Protein AF-A0A257Z3J5-F1 (afdb_monomer_lite)

pLDDT: mean 86.47, std 10.49, range [48.69, 97.0]

Secondary structure (DSSP, 8-state):
--SHHHHHHHHHHHHHHHHHHHHHHHTT-SSS---HHHHHHHHHHHHHHHHHHHHHHHHHHHHHHHHHTT--TTHHHHHHHHHHHHHHHHHHHHHHHHHHHHHHHHHHHHHHHHHHHHHHHHHHHHHHHHHHHHHHHHHHHHHHHHHHHHHTHHHHHH-HHHHHHHHHHHHHHTT-S------TT--

Radius of gyration: 39.6 Å; chains: 1; bounding box: 73×38×111 Å

Foldseek 3Di:
DPPVPVVLVVLVVVLVVLVVVLVCQVVVVDPDPPDPVNNVVSVVVNVVSCVVNCVVVVVVVVVLVVVVVVDDPVSPVVVVVVVVVVCVVVVVVVVCVVCVVVCVVVVVVVVCVVVVVVVVVVVVVVVVVVVVVVVVLVVVLVVVLVVVLVVCVVCCVVPVPVSVVVQVVSCVVSVHPDDDDDDPPPD

Structure (mmCIF, N/CA/C/O backbone):
data_AF-A0A257Z3J5-F1
#
_entry.id   AF-A0A257Z3J5-F1
#
loop_
_atom_site.group_PDB
_atom_site.id
_atom_site.type_symbol
_atom_site.label_atom_id
_atom_site.label_alt_id
_atom_site.label_comp_id
_atom_site.label_asym_id
_atom_site.label_entity_id
_atom_site.label_seq_id
_atom_site.pdbx_PDB_ins_code
_atom_site.Cartn_x
_atom_site.Cartn_y
_atom_site.Cartn_z
_atom_site.occupancy
_atom_site.B_iso_or_equiv
_atom_site.auth_seq_id
_atom_site.auth_comp_id
_atom_site.auth_asym_id
_atom_site.auth_atom_id
_atom_site.pdbx_PDB_model_num
ATOM 1 N N . MET A 1 1 ? -27.924 -18.128 34.520 1.00 49.97 1 MET A N 1
ATOM 2 C CA . MET A 1 1 ? -26.699 -17.344 34.247 1.00 49.97 1 MET A CA 1
ATOM 3 C C . MET A 1 1 ? -25.621 -18.333 33.824 1.00 49.97 1 MET A C 1
ATOM 5 O O . MET A 1 1 ? -25.061 -18.913 34.728 1.00 49.97 1 MET A O 1
ATOM 9 N N . THR A 1 2 ? -25.392 -18.600 32.528 1.00 52.09 2 THR A N 1
ATOM 10 C CA . THR A 1 2 ? -24.202 -19.369 32.055 1.00 52.09 2 THR A CA 1
ATOM 11 C C . THR A 1 2 ? -24.078 -19.485 30.532 1.00 52.09 2 THR A C 1
ATOM 13 O O . THR A 1 2 ? -22.959 -19.613 30.055 1.00 52.09 2 THR A O 1
ATOM 16 N N . ALA A 1 3 ? -25.150 -19.365 29.739 1.00 49.31 3 ALA A N 1
ATOM 17 C CA . ALA A 1 3 ? -25.005 -19.526 28.287 1.00 49.31 3 ALA A CA 1
ATOM 18 C C . ALA A 1 3 ? -24.193 -18.390 27.628 1.00 49.31 3 ALA A C 1
ATOM 20 O O . ALA A 1 3 ? -23.333 -18.674 26.820 1.00 49.31 3 ALA A O 1
ATOM 21 N N . PHE A 1 4 ? -24.368 -17.119 28.017 1.00 57.91 4 PHE A N 1
ATOM 22 C CA . PHE A 1 4 ? -23.818 -15.950 27.296 1.00 57.91 4 PHE A CA 1
ATOM 23 C C . PHE A 1 4 ? -22.298 -15.710 27.448 1.00 57.91 4 PHE A C 1
ATOM 25 O O . PHE A 1 4 ? -21.717 -14.968 26.660 1.00 57.91 4 PHE A O 1
ATOM 32 N N . GLY A 1 5 ? -21.642 -16.315 28.447 1.00 66.06 5 GLY A N 1
ATOM 33 C CA . GLY A 1 5 ? -20.240 -16.012 28.779 1.00 66.06 5 GLY A CA 1
ATOM 34 C C . GLY A 1 5 ? -19.234 -16.447 27.709 1.00 66.06 5 GLY A C 1
ATOM 35 O O . GLY A 1 5 ? -18.252 -15.750 27.479 1.00 66.06 5 GLY A O 1
ATOM 36 N N . TRP A 1 6 ? -19.509 -17.557 27.017 1.00 73.75 6 TRP A N 1
ATOM 37 C CA . TRP A 1 6 ? -18.633 -18.108 25.975 1.00 73.75 6 TRP A CA 1
ATOM 38 C C . TRP A 1 6 ? -18.949 -17.580 24.568 1.00 73.75 6 TRP A C 1
ATOM 40 O O . TRP A 1 6 ? -18.065 -17.542 23.718 1.00 73.75 6 TRP A O 1
ATOM 50 N N . PHE A 1 7 ? -20.177 -17.110 24.315 1.00 82.88 7 PHE A N 1
ATOM 51 C CA . PHE A 1 7 ? -20.549 -16.581 22.994 1.00 82.88 7 PHE A CA 1
ATOM 52 C C . PHE A 1 7 ? -19.842 -15.265 22.673 1.00 82.88 7 PHE A C 1
ATOM 54 O O . PHE A 1 7 ? -19.488 -15.037 21.522 1.00 82.88 7 PHE A O 1
ATOM 61 N N . ALA A 1 8 ? -19.608 -14.411 23.675 1.00 84.31 8 ALA A N 1
ATOM 62 C CA . ALA A 1 8 ? -18.914 -13.139 23.482 1.00 84.31 8 ALA A CA 1
ATOM 63 C C . ALA A 1 8 ? -17.481 -13.313 22.949 1.00 84.31 8 ALA A C 1
ATOM 65 O O . ALA A 1 8 ? -17.195 -12.791 21.870 1.00 84.31 8 ALA A O 1
ATOM 66 N N . PRO A 1 9 ? -16.586 -14.065 23.622 1.00 88.19 9 PRO A N 1
ATOM 67 C CA . PRO A 1 9 ? -15.240 -14.284 23.106 1.00 88.19 9 PRO A CA 1
ATOM 68 C C . PRO A 1 9 ? -15.250 -15.064 21.788 1.00 88.19 9 PRO A C 1
ATOM 70 O O . PRO A 1 9 ? -14.464 -14.740 20.905 1.00 88.19 9 PRO A O 1
ATOM 73 N N . LEU A 1 10 ? -16.165 -16.024 21.604 1.00 90.75 10 LEU A N 1
ATOM 74 C CA . LEU A 1 10 ? -16.285 -16.758 20.343 1.00 90.75 10 LEU A CA 1
ATOM 75 C C . LEU A 1 10 ? -16.627 -15.831 19.167 1.00 90.75 10 LEU A C 1
ATOM 77 O O . LEU A 1 10 ? -16.024 -15.943 18.104 1.00 90.75 10 LEU A O 1
ATOM 81 N N . MET A 1 11 ? -17.552 -14.888 19.361 1.00 89.50 11 MET A N 1
ATOM 82 C CA . MET A 1 11 ? -17.889 -13.885 18.346 1.00 89.50 11 MET A CA 1
ATOM 83 C C . MET A 1 11 ? -16.738 -12.932 18.054 1.00 89.50 11 MET A C 1
ATOM 85 O O . MET A 1 11 ? -16.513 -12.606 16.892 1.00 89.50 11 MET A O 1
ATOM 89 N N . VAL A 1 12 ? -15.979 -12.522 19.073 1.00 91.62 12 VAL A N 1
ATOM 90 C CA . VAL A 1 12 ? -14.775 -11.702 18.870 1.00 91.62 12 VAL A CA 1
ATOM 91 C C . VAL A 1 12 ? -13.743 -12.464 18.041 1.00 91.62 12 VAL A C 1
ATOM 93 O O . VAL A 1 12 ? -13.235 -11.921 17.066 1.00 91.62 12 VAL A O 1
ATOM 96 N N . VAL A 1 13 ? -13.471 -13.729 18.372 1.00 94.12 13 VAL A N 1
ATOM 97 C CA . VAL A 1 13 ? -12.535 -14.569 17.609 1.00 94.12 13 VAL A CA 1
ATOM 98 C C . VAL A 1 13 ? -13.019 -14.754 16.173 1.00 94.12 13 VAL A C 1
ATOM 100 O O . VAL A 1 13 ? -12.236 -14.562 15.249 1.00 94.12 13 VAL A O 1
ATOM 103 N N . LEU A 1 14 ? -14.303 -15.054 15.962 1.00 92.38 14 LEU A N 1
ATOM 104 C CA . LEU A 1 14 ? -14.862 -15.219 14.619 1.00 92.38 14 LEU A CA 1
ATOM 105 C C . LEU A 1 14 ? -14.746 -13.930 13.791 1.00 92.38 14 LEU A C 1
ATOM 107 O O . LEU A 1 14 ? -14.363 -13.981 12.625 1.00 92.38 14 LEU A O 1
ATOM 111 N N . ALA A 1 15 ? -15.027 -12.775 14.397 1.00 93.50 15 ALA A N 1
ATOM 112 C CA . ALA A 1 15 ? -14.884 -11.481 13.740 1.00 93.50 15 ALA A CA 1
ATOM 113 C C . ALA A 1 15 ? -13.420 -11.165 13.400 1.00 93.50 15 ALA A C 1
ATOM 115 O O . ALA A 1 15 ? -13.143 -10.696 12.300 1.00 93.50 15 ALA A O 1
ATOM 116 N N . LEU A 1 16 ? -12.478 -11.462 14.303 1.00 95.00 16 LEU A N 1
ATOM 117 C CA . LEU A 1 16 ? -11.045 -11.288 14.049 1.00 95.00 16 LEU A CA 1
ATOM 118 C C . LEU A 1 16 ? -10.550 -12.207 12.927 1.00 95.00 16 LEU A C 1
ATOM 120 O O . LEU A 1 16 ? -9.806 -11.759 12.061 1.00 95.00 16 LEU A O 1
ATOM 124 N N . VAL A 1 17 ? -10.992 -13.467 12.904 1.00 95.38 17 VAL A N 1
ATOM 125 C CA . VAL A 1 17 ? -10.671 -14.416 11.827 1.00 95.38 17 VAL A CA 1
ATOM 126 C C . VAL A 1 17 ? -11.257 -13.942 10.496 1.00 95.38 17 VAL A C 1
ATOM 128 O O . VAL A 1 17 ? -10.553 -13.955 9.491 1.00 95.38 17 VAL A O 1
ATOM 131 N N . SER A 1 18 ? -12.505 -13.464 10.483 1.00 94.31 18 SER A N 1
ATOM 132 C CA . SER A 1 18 ? -13.137 -12.868 9.297 1.00 94.31 18 SER A CA 1
ATOM 133 C C . SER A 1 18 ? -12.357 -11.655 8.779 1.00 94.31 18 SER A C 1
ATOM 135 O O . SER A 1 18 ? -12.067 -11.563 7.583 1.00 94.31 18 SER A O 1
ATOM 137 N N . ALA A 1 19 ? -11.975 -10.742 9.675 1.00 94.81 19 ALA A N 1
ATOM 138 C CA . ALA A 1 19 ? -11.193 -9.561 9.329 1.00 94.81 19 ALA A CA 1
ATOM 139 C C . ALA A 1 19 ? -9.810 -9.942 8.780 1.00 94.81 19 ALA A C 1
ATOM 1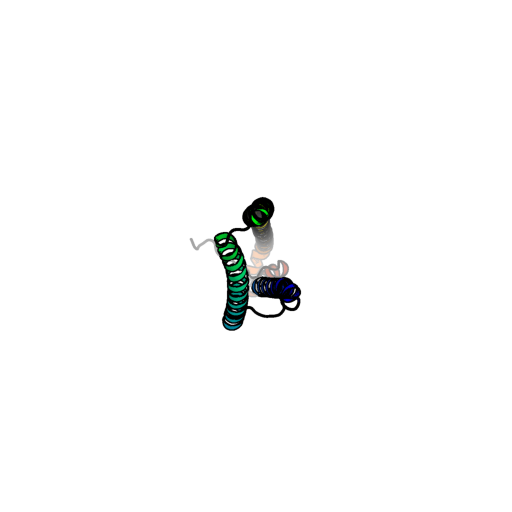41 O O . ALA A 1 19 ? -9.375 -9.382 7.775 1.00 94.81 19 ALA A O 1
ATOM 142 N N . LEU A 1 20 ? -9.150 -10.939 9.380 1.00 95.06 20 LEU A N 1
ATOM 143 C CA . LEU A 1 20 ? -7.868 -11.458 8.906 1.00 95.06 20 LEU A CA 1
ATOM 144 C C . LEU A 1 20 ? -7.993 -12.086 7.514 1.00 95.06 20 LEU A C 1
ATOM 146 O O . LEU A 1 20 ? -7.207 -11.764 6.630 1.00 95.06 20 LEU A O 1
ATOM 150 N N . PHE A 1 21 ? -8.998 -12.934 7.290 1.00 94.00 21 PHE A N 1
ATOM 151 C CA . PHE A 1 21 ? -9.263 -13.509 5.968 1.00 94.00 21 PHE A CA 1
ATOM 152 C C . PHE A 1 21 ? -9.509 -12.425 4.921 1.00 94.00 21 PHE A C 1
ATOM 154 O O . PHE A 1 21 ? -8.955 -12.481 3.827 1.00 94.00 21 PHE A O 1
ATOM 161 N N . THR A 1 22 ? -10.291 -11.408 5.278 1.00 94.56 22 THR A N 1
ATOM 162 C CA . THR A 1 22 ? -10.558 -10.267 4.400 1.00 94.56 22 THR A CA 1
ATOM 163 C C . THR A 1 22 ? -9.279 -9.529 4.045 1.00 94.56 22 THR A C 1
ATOM 165 O O . THR A 1 22 ? -9.029 -9.270 2.872 1.00 94.56 22 THR A O 1
ATOM 168 N N . PHE A 1 23 ? -8.438 -9.246 5.038 1.00 94.00 23 PHE A N 1
ATOM 169 C CA . PHE A 1 23 ? -7.143 -8.612 4.830 1.00 94.00 23 PHE A CA 1
ATOM 170 C C . PHE A 1 23 ? -6.243 -9.428 3.888 1.00 94.00 23 PHE A C 1
ATOM 172 O O . PHE A 1 23 ? -5.686 -8.870 2.946 1.00 94.00 23 PHE A O 1
ATOM 179 N N . LEU A 1 24 ? -6.148 -10.747 4.087 1.00 94.44 24 LEU A N 1
ATOM 180 C CA . LEU A 1 24 ? -5.334 -11.625 3.239 1.00 94.44 24 LEU A CA 1
ATOM 181 C C . LEU A 1 24 ? -5.829 -11.668 1.786 1.00 94.44 24 LEU A C 1
ATOM 183 O O . LEU A 1 24 ? -5.012 -11.647 0.865 1.00 94.44 24 LEU A O 1
ATOM 187 N N . ILE A 1 25 ? -7.150 -11.695 1.575 1.00 93.81 25 ILE A N 1
ATOM 188 C CA . ILE A 1 25 ? -7.745 -11.675 0.230 1.00 93.81 25 ILE A CA 1
ATOM 189 C C . ILE A 1 25 ? -7.473 -10.333 -0.457 1.00 93.81 25 ILE A C 1
ATOM 191 O O . ILE A 1 25 ? -7.017 -10.313 -1.598 1.00 93.81 25 ILE A O 1
ATOM 195 N N . LEU A 1 26 ? -7.689 -9.211 0.238 1.00 92.19 26 LEU A N 1
ATOM 196 C CA . LEU A 1 26 ? -7.450 -7.873 -0.319 1.00 92.19 26 LEU A CA 1
ATOM 197 C C . LEU A 1 26 ? -5.972 -7.624 -0.638 1.00 92.19 26 LEU A C 1
ATOM 199 O O . LEU A 1 26 ? -5.665 -6.931 -1.603 1.00 92.19 26 LEU A O 1
ATOM 203 N N . MET A 1 27 ? -5.060 -8.201 0.145 1.00 90.00 27 MET A N 1
ATOM 204 C CA . MET A 1 27 ? -3.617 -8.103 -0.084 1.00 90.00 27 MET A CA 1
ATOM 205 C C . MET A 1 27 ? -3.119 -9.064 -1.184 1.00 90.00 27 MET A C 1
ATOM 207 O O . MET A 1 27 ? -1.935 -9.062 -1.508 1.00 90.00 27 MET A O 1
ATOM 211 N N . GLY A 1 28 ? -3.995 -9.887 -1.775 1.00 89.06 28 GLY A N 1
ATOM 212 C CA . GLY A 1 28 ? -3.619 -10.835 -2.829 1.00 89.06 28 GLY A CA 1
ATOM 213 C C . GLY A 1 28 ? -2.753 -11.998 -2.334 1.00 89.06 28 GLY A C 1
ATOM 214 O O . GLY A 1 28 ? -2.105 -12.671 -3.128 1.00 89.06 28 GLY A O 1
ATOM 215 N N . LEU A 1 29 ? -2.742 -12.252 -1.021 1.00 89.69 29 LEU A N 1
ATOM 216 C CA . LEU A 1 29 ? -2.005 -13.353 -0.387 1.00 89.69 29 LEU A CA 1
ATOM 217 C C . LEU A 1 29 ? -2.752 -14.692 -0.474 1.00 89.69 29 LEU A C 1
ATOM 219 O O . LEU A 1 29 ? -2.265 -15.712 0.011 1.00 89.69 29 LEU A O 1
ATOM 223 N N . THR A 1 30 ? -3.944 -14.699 -1.072 1.00 90.00 30 THR A N 1
ATOM 224 C CA . THR A 1 30 ?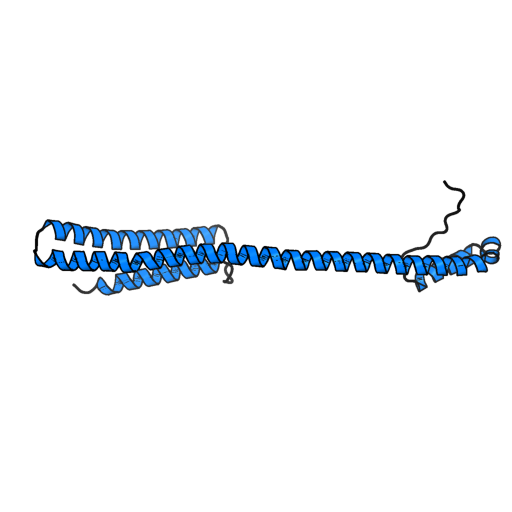 -4.761 -15.900 -1.276 1.00 90.00 30 THR A CA 1
ATOM 225 C C . THR A 1 30 ? -5.034 -16.119 -2.766 1.00 90.00 30 THR A C 1
ATOM 227 O O . THR A 1 30 ? -5.062 -15.143 -3.513 1.00 90.00 30 THR A O 1
ATOM 230 N N . PRO A 1 31 ? -5.326 -17.357 -3.208 1.00 87.69 31 PRO A N 1
ATOM 231 C CA . PRO A 1 31 ? -5.700 -17.642 -4.599 1.00 87.69 31 PRO A CA 1
ATOM 232 C C . PRO A 1 31 ? -7.013 -16.985 -5.065 1.00 87.69 31 PRO A C 1
ATOM 234 O O . PRO A 1 31 ? -7.357 -17.066 -6.241 1.00 87.69 31 PRO A O 1
ATOM 237 N N . ILE A 1 32 ? -7.782 -16.387 -4.151 1.00 88.62 32 ILE A N 1
ATOM 238 C CA . ILE A 1 32 ? -9.063 -15.748 -4.448 1.00 88.62 32 ILE A CA 1
ATOM 239 C C . ILE A 1 32 ? -8.785 -14.372 -5.054 1.00 88.62 32 ILE A C 1
ATOM 241 O O . ILE A 1 32 ? -8.201 -13.509 -4.401 1.00 88.62 32 ILE A O 1
ATOM 245 N N . VAL A 1 33 ? -9.238 -14.153 -6.289 1.00 87.94 33 VAL A N 1
ATOM 246 C CA . VAL A 1 33 ? -9.117 -12.850 -6.951 1.00 87.94 33 VAL A CA 1
ATOM 247 C C . VAL A 1 33 ? -10.081 -11.856 -6.285 1.00 87.94 33 VAL A C 1
ATOM 249 O O . VAL A 1 33 ? -11.282 -12.138 -6.228 1.00 87.94 33 VAL A O 1
ATOM 252 N N . PRO A 1 34 ? -9.604 -10.691 -5.808 1.00 88.19 34 PRO A N 1
ATOM 253 C CA . PRO A 1 34 ? -10.449 -9.666 -5.201 1.00 88.19 34 PRO A CA 1
ATOM 254 C C . PRO A 1 34 ? -11.249 -8.911 -6.278 1.00 88.19 34 PRO A C 1
ATOM 256 O O . PRO A 1 34 ? -10.961 -7.764 -6.613 1.00 88.19 34 PRO A O 1
ATOM 259 N N . THR A 1 35 ? -12.261 -9.569 -6.851 1.00 92.69 35 THR A N 1
ATOM 260 C CA . THR A 1 35 ? -13.239 -8.935 -7.747 1.00 92.69 35 THR A CA 1
ATOM 261 C C . THR A 1 35 ? -14.174 -8.016 -6.959 1.00 92.69 35 THR A C 1
ATOM 263 O O . THR A 1 35 ? -14.302 -8.130 -5.739 1.00 92.69 35 THR A O 1
ATOM 266 N N . HIS A 1 36 ? -14.858 -7.099 -7.649 1.00 92.12 36 HIS A N 1
ATOM 267 C CA . HIS A 1 36 ? -15.757 -6.131 -7.011 1.00 92.12 36 HIS A CA 1
ATOM 268 C C . HIS A 1 36 ? -16.819 -6.798 -6.120 1.00 92.12 36 HIS A C 1
ATOM 270 O O . HIS A 1 36 ? -17.030 -6.373 -4.986 1.00 92.12 36 HIS A O 1
ATOM 276 N N . GLU A 1 37 ? -17.427 -7.885 -6.599 1.00 93.38 37 GLU A N 1
ATOM 277 C CA . GLU A 1 37 ? -18.435 -8.649 -5.855 1.00 93.38 37 GLU A CA 1
ATOM 278 C C . GLU A 1 37 ? -17.856 -9.300 -4.593 1.00 93.38 37 GLU A C 1
ATOM 280 O O . GLU A 1 37 ? -18.454 -9.213 -3.521 1.00 93.38 37 GLU A O 1
ATOM 285 N N . VAL A 1 38 ? -16.662 -9.896 -4.697 1.00 92.69 38 VAL A N 1
ATOM 286 C CA . VAL A 1 38 ? -15.963 -10.529 -3.567 1.00 92.69 38 VAL A CA 1
ATOM 287 C C . VAL A 1 38 ? -15.612 -9.489 -2.509 1.00 92.69 38 VAL A C 1
ATOM 289 O O . VAL A 1 38 ? -15.889 -9.689 -1.327 1.00 92.69 38 VAL A O 1
ATOM 292 N N . VAL A 1 39 ? -15.054 -8.353 -2.931 1.00 93.75 39 VAL A N 1
ATOM 293 C CA . VAL A 1 39 ? -14.669 -7.254 -2.040 1.00 93.75 39 VAL A CA 1
ATOM 294 C C . VAL A 1 39 ? -15.895 -6.694 -1.317 1.00 93.75 39 VAL A C 1
ATOM 296 O O . VAL A 1 39 ? -15.871 -6.594 -0.091 1.00 93.75 39 VAL A O 1
ATOM 299 N N . ILE A 1 40 ? -16.989 -6.405 -2.031 1.00 95.94 40 ILE A N 1
ATOM 300 C CA . ILE A 1 40 ? -18.238 -5.936 -1.409 1.00 95.94 40 ILE A CA 1
ATOM 301 C C . ILE A 1 40 ? -18.791 -6.975 -0.433 1.00 95.94 40 ILE A C 1
ATOM 303 O O . ILE A 1 40 ? -19.164 -6.609 0.680 1.00 95.94 40 ILE A O 1
ATOM 307 N N . GLY A 1 41 ? -18.821 -8.257 -0.807 1.00 94.81 41 GLY A N 1
ATOM 308 C CA . GLY A 1 41 ? -19.295 -9.331 0.065 1.00 94.81 41 GLY A CA 1
ATOM 309 C C . GLY A 1 41 ? -18.485 -9.440 1.360 1.00 94.81 41 GLY A C 1
ATOM 310 O O . GLY A 1 41 ? -19.058 -9.506 2.449 1.00 94.81 41 GLY A O 1
ATOM 311 N N . LEU A 1 42 ? -17.154 -9.376 1.263 1.00 94.56 42 LEU A N 1
ATOM 312 C CA . LEU A 1 42 ? -16.245 -9.373 2.413 1.00 94.56 42 LEU A CA 1
ATOM 313 C C . LEU A 1 42 ? -16.462 -8.148 3.309 1.00 94.56 42 LEU A C 1
ATOM 315 O O . LEU A 1 42 ? -16.573 -8.275 4.529 1.00 94.56 42 LEU A O 1
ATOM 319 N N . LEU A 1 43 ? -16.550 -6.953 2.721 1.00 94.75 43 LEU A N 1
ATOM 320 C CA . LEU A 1 43 ? -16.810 -5.712 3.454 1.00 94.75 43 LEU A CA 1
ATOM 321 C C . LEU A 1 43 ? -18.174 -5.744 4.150 1.00 94.75 43 LEU A C 1
ATOM 323 O O . LEU A 1 43 ? -18.259 -5.381 5.321 1.00 94.75 43 LEU A O 1
ATOM 327 N N . ALA A 1 44 ? -19.216 -6.233 3.476 1.00 96.06 44 ALA A N 1
ATOM 328 C CA . ALA A 1 44 ? -20.545 -6.402 4.055 1.00 96.06 44 ALA A CA 1
ATOM 329 C C . ALA A 1 44 ? -20.534 -7.405 5.220 1.00 96.06 44 ALA A C 1
ATOM 331 O O . ALA A 1 44 ? -21.118 -7.133 6.270 1.00 96.06 44 ALA A O 1
ATOM 332 N N . GLY A 1 45 ? -19.814 -8.523 5.080 1.00 95.31 45 GLY A N 1
ATOM 333 C CA . GLY A 1 45 ? -19.625 -9.505 6.150 1.00 95.31 45 GLY A CA 1
ATOM 334 C C . GLY A 1 45 ? -18.924 -8.917 7.378 1.00 95.31 45 GLY A C 1
ATOM 335 O O . GLY A 1 45 ? -19.394 -9.089 8.505 1.00 95.31 45 GLY A O 1
ATOM 336 N N . ASN A 1 46 ? -17.849 -8.148 7.180 1.00 95.69 46 ASN A N 1
ATOM 337 C CA . ASN A 1 46 ? -17.180 -7.457 8.287 1.00 95.69 46 ASN A CA 1
ATOM 338 C C . ASN A 1 46 ? -18.058 -6.371 8.907 1.00 95.69 46 ASN A C 1
ATOM 340 O O . ASN A 1 46 ? -18.105 -6.259 10.129 1.00 95.69 46 ASN A O 1
ATOM 344 N N . ALA A 1 47 ? -18.785 -5.598 8.099 1.00 96.38 47 ALA A N 1
ATOM 345 C CA . ALA A 1 47 ? -19.719 -4.595 8.598 1.00 96.38 47 ALA A CA 1
ATOM 346 C C . ALA A 1 47 ? -20.805 -5.237 9.474 1.00 96.38 47 ALA A C 1
ATOM 348 O O . ALA A 1 47 ? -21.108 -4.729 10.555 1.00 96.38 47 ALA A O 1
ATOM 349 N N . PHE A 1 48 ? -21.332 -6.394 9.062 1.00 96.12 48 PHE A N 1
ATOM 350 C CA . PHE A 1 48 ? -22.263 -7.178 9.865 1.00 96.12 48 PHE A CA 1
ATOM 351 C C . PHE A 1 48 ? -21.633 -7.640 11.188 1.00 96.12 48 PHE A C 1
ATOM 353 O O . PHE A 1 48 ? -22.213 -7.417 12.252 1.00 96.12 48 PHE A O 1
ATOM 360 N N . ALA A 1 49 ? -20.426 -8.215 11.153 1.00 94.06 49 ALA A N 1
ATOM 361 C CA . ALA A 1 49 ? -19.715 -8.641 12.360 1.00 94.06 49 ALA A CA 1
ATOM 362 C C . ALA A 1 49 ? -19.477 -7.471 13.333 1.00 94.06 49 ALA A C 1
ATOM 364 O O . ALA A 1 49 ? -19.737 -7.590 14.533 1.00 94.06 49 ALA A O 1
ATOM 365 N N . ILE A 1 50 ? -19.057 -6.314 12.813 1.00 94.94 50 ILE A N 1
ATOM 366 C CA . ILE A 1 50 ? -18.867 -5.084 13.589 1.00 94.94 50 ILE A CA 1
ATOM 367 C C . ILE A 1 50 ? -20.192 -4.628 14.205 1.00 94.94 50 ILE A C 1
ATOM 369 O O . ILE A 1 50 ? -20.222 -4.301 15.392 1.00 94.94 50 ILE A O 1
ATOM 373 N N . ALA A 1 51 ? -21.293 -4.628 13.451 1.00 95.88 51 ALA A N 1
ATOM 374 C CA . ALA A 1 51 ? -22.605 -4.224 13.954 1.00 95.88 51 ALA A CA 1
ATOM 375 C C . ALA A 1 51 ? -23.093 -5.130 15.099 1.00 95.88 51 ALA A C 1
ATOM 377 O O . ALA A 1 51 ? -23.581 -4.635 16.123 1.00 95.88 51 ALA A O 1
ATOM 378 N N . VAL A 1 52 ? -22.908 -6.449 14.967 1.00 93.75 52 VAL A N 1
ATOM 379 C CA . VAL A 1 52 ? -23.235 -7.429 16.014 1.00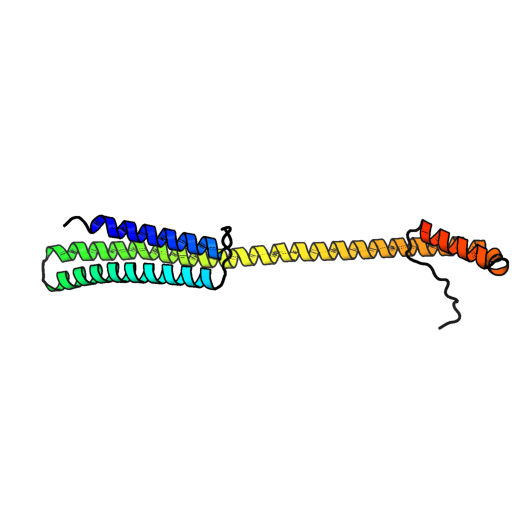 93.75 52 VAL A CA 1
ATOM 380 C C . VAL A 1 52 ? -22.398 -7.184 17.269 1.00 93.75 52 VAL A C 1
ATOM 382 O O . VAL A 1 52 ? -22.962 -7.028 18.356 1.00 93.75 52 VAL A O 1
ATOM 385 N N . LEU A 1 53 ? -21.072 -7.080 17.132 1.00 92.56 53 LEU A N 1
ATOM 386 C CA . LEU A 1 53 ? -20.170 -6.820 18.258 1.00 92.56 53 LEU A CA 1
ATOM 387 C C . LEU A 1 53 ? -20.483 -5.487 18.943 1.00 92.56 53 LEU A C 1
ATOM 389 O O . LEU A 1 53 ? -20.572 -5.427 20.168 1.00 92.56 53 LEU A O 1
ATOM 393 N N . SER A 1 54 ? -20.724 -4.435 18.164 1.00 93.62 54 SER A N 1
ATOM 394 C CA . SER A 1 54 ? -21.045 -3.099 18.674 1.00 93.62 54 SER A CA 1
ATOM 395 C C . SER A 1 54 ? -22.354 -3.102 19.457 1.00 93.62 54 SER A C 1
ATOM 397 O O . SER A 1 54 ? -22.430 -2.538 20.548 1.00 93.62 54 SER A O 1
ATOM 399 N N . THR A 1 55 ? -23.375 -3.802 18.957 1.00 93.62 55 THR A N 1
ATOM 400 C CA . THR A 1 55 ? -24.650 -3.981 19.667 1.00 93.62 55 THR A CA 1
ATOM 401 C C . THR A 1 55 ? -24.452 -4.757 20.967 1.00 93.62 55 THR A C 1
ATOM 403 O O . THR A 1 55 ? -25.022 -4.407 22.002 1.00 93.62 55 THR A O 1
ATOM 406 N N . MET A 1 56 ? -23.630 -5.805 20.939 1.00 89.94 56 MET A N 1
ATOM 407 C CA . MET A 1 56 ? -23.356 -6.653 22.093 1.00 89.94 56 MET A CA 1
ATOM 408 C C . MET A 1 56 ? -22.624 -5.883 23.201 1.00 89.94 56 MET A C 1
ATOM 410 O O . MET A 1 56 ? -23.088 -5.858 24.344 1.00 89.94 56 MET A O 1
ATOM 414 N N . VAL A 1 57 ? -21.545 -5.182 22.844 1.00 88.56 57 VAL A N 1
ATOM 415 C CA . VAL A 1 57 ? -20.792 -4.302 23.748 1.00 88.56 57 VAL A CA 1
ATOM 416 C C . VAL A 1 57 ? -21.686 -3.171 24.254 1.00 88.56 57 VAL A C 1
ATOM 418 O O . VAL A 1 57 ? -21.768 -2.946 25.460 1.00 88.56 57 VAL A O 1
ATOM 421 N N . GLY A 1 58 ? -22.429 -2.506 23.366 1.00 89.88 58 GLY A N 1
ATOM 422 C CA . GLY A 1 58 ? -23.336 -1.413 23.715 1.00 89.88 58 GLY A CA 1
ATOM 423 C C . GLY A 1 58 ? -24.420 -1.828 24.712 1.00 89.88 58 GLY A C 1
ATOM 424 O O . GLY A 1 58 ? -24.679 -1.107 25.676 1.00 89.88 58 GLY A O 1
ATOM 425 N N . ARG A 1 59 ? -25.014 -3.020 24.555 1.00 89.06 59 ARG A N 1
ATOM 426 C CA . ARG A 1 59 ? -25.986 -3.563 25.522 1.00 89.06 59 ARG A CA 1
ATOM 427 C C . ARG A 1 59 ? -25.360 -3.842 26.882 1.00 89.06 59 ARG A C 1
ATOM 429 O O . ARG A 1 59 ? -26.021 -3.606 27.894 1.00 89.06 59 ARG A O 1
ATOM 436 N N . GLU A 1 60 ? -24.131 -4.348 26.924 1.00 83.31 60 GLU A N 1
ATOM 437 C CA . GLU A 1 60 ? -23.426 -4.604 28.183 1.00 83.31 60 GLU A CA 1
ATOM 438 C C . GLU A 1 60 ? -23.115 -3.290 28.905 1.00 83.31 60 GLU A C 1
ATOM 440 O O . GLU A 1 60 ? -23.472 -3.120 30.072 1.00 83.31 60 GLU A O 1
ATOM 445 N N . VAL A 1 61 ? -22.572 -2.311 28.175 1.00 84.25 61 VAL A N 1
ATOM 446 C CA . VAL A 1 61 ? -22.315 -0.956 28.678 1.00 84.25 61 VAL A CA 1
ATOM 447 C C . VAL A 1 61 ? -23.604 -0.319 29.196 1.00 84.25 61 VAL A C 1
ATOM 449 O O . VAL A 1 61 ? -23.628 0.203 30.311 1.00 84.25 61 VAL A O 1
ATOM 452 N N . TRP A 1 62 ? -24.708 -0.419 28.450 1.00 85.38 62 TRP A N 1
ATOM 453 C CA . TRP A 1 62 ? -26.000 0.124 28.868 1.00 85.38 62 TRP A CA 1
ATOM 454 C C . TRP A 1 62 ? -26.562 -0.578 30.109 1.00 85.38 62 TRP A C 1
ATOM 456 O O . TRP A 1 62 ? -27.093 0.074 31.011 1.00 85.38 62 TRP A O 1
ATOM 466 N N . ARG A 1 63 ? -26.408 -1.904 30.216 1.00 81.19 63 ARG A N 1
ATOM 467 C CA . ARG A 1 63 ? -26.816 -2.673 31.401 1.00 81.19 63 ARG A CA 1
ATOM 468 C C . ARG A 1 63 ? -26.022 -2.250 32.634 1.00 81.19 63 ARG A C 1
ATOM 470 O O . ARG A 1 63 ? -26.624 -2.032 33.688 1.00 81.19 63 ARG A O 1
ATOM 477 N N . ILE A 1 64 ? -24.707 -2.086 32.496 1.00 76.12 64 ILE A N 1
ATOM 478 C CA . ILE A 1 64 ? -23.817 -1.600 33.558 1.00 76.12 64 ILE A CA 1
ATOM 479 C C . ILE A 1 64 ? -24.215 -0.173 33.962 1.00 76.12 64 ILE A C 1
ATOM 481 O O . ILE A 1 64 ? -24.397 0.106 35.150 1.00 76.12 64 ILE A O 1
ATOM 485 N N . ALA A 1 65 ? -24.452 0.708 32.988 1.00 78.56 65 ALA A N 1
ATOM 486 C CA . ALA A 1 65 ? -24.896 2.080 33.219 1.00 78.56 65 ALA A CA 1
ATOM 487 C C . ALA A 1 65 ? -26.272 2.150 33.909 1.00 78.56 65 ALA A C 1
ATOM 489 O O . ALA A 1 65 ? -26.488 2.975 34.791 1.00 78.56 65 ALA A O 1
ATOM 490 N N . ARG A 1 66 ? -27.211 1.253 33.592 1.00 78.44 66 ARG A N 1
ATOM 491 C CA . ARG A 1 66 ? -28.533 1.216 34.243 1.00 78.44 66 ARG A CA 1
ATOM 492 C C . ARG A 1 66 ? -28.502 0.554 35.625 1.00 78.44 66 ARG A C 1
ATOM 494 O O . ARG A 1 66 ? -29.281 0.925 36.503 1.00 78.44 66 ARG A O 1
ATOM 501 N N . ALA A 1 67 ? -27.617 -0.419 35.849 1.00 70.62 67 ALA A N 1
ATOM 502 C CA . ALA A 1 67 ? -27.364 -0.995 37.173 1.00 70.62 67 ALA A CA 1
ATOM 503 C C . ALA A 1 67 ? -26.725 0.035 38.121 1.00 70.62 67 ALA A C 1
ATOM 505 O O . ALA A 1 67 ? -27.024 0.046 39.315 1.00 70.62 67 ALA A O 1
ATOM 506 N N . ARG A 1 68 ? -25.922 0.956 37.570 1.00 65.31 68 ARG A N 1
ATOM 507 C CA . ARG A 1 68 ? -25.356 2.120 38.268 1.00 65.31 68 ARG A CA 1
ATOM 508 C C . ARG A 1 68 ? -26.433 3.023 38.871 1.00 65.31 68 ARG A C 1
ATOM 510 O O . ARG A 1 68 ? -26.297 3.423 40.024 1.00 65.31 68 ARG A O 1
ATOM 517 N N . ALA A 1 69 ? -27.496 3.304 38.115 1.00 63.41 69 ALA A N 1
ATOM 518 C CA . ALA A 1 69 ? -28.574 4.203 38.533 1.00 63.41 69 ALA A CA 1
ATOM 519 C C . ALA A 1 69 ? -29.381 3.682 39.740 1.00 63.41 69 ALA A C 1
ATOM 521 O O . ALA A 1 69 ? -30.049 4.463 40.405 1.00 63.41 69 ALA A O 1
ATOM 522 N N . ARG A 1 70 ? -29.307 2.377 40.053 1.00 62.72 70 ARG A N 1
ATOM 523 C CA . ARG A 1 70 ? -30.095 1.721 41.117 1.00 62.72 70 ARG A CA 1
ATOM 524 C C . ARG A 1 70 ? -29.328 1.434 42.423 1.00 62.72 70 ARG A C 1
ATOM 526 O O . ARG A 1 70 ? -29.826 0.696 43.262 1.00 62.72 70 ARG A O 1
ATOM 533 N N . GLY A 1 71 ? -28.145 2.026 42.617 1.00 62.38 71 GLY A N 1
ATOM 534 C CA . GLY A 1 71 ? -27.561 2.265 43.949 1.00 62.38 71 GLY A CA 1
ATOM 535 C C . GLY A 1 71 ? -27.158 1.049 44.804 1.00 62.38 71 GLY A C 1
ATOM 536 O O . GLY A 1 71 ? -27.834 0.714 45.770 1.00 62.38 71 GLY A O 1
ATOM 537 N N . ARG A 1 72 ? -25.967 0.472 44.574 1.00 57.00 72 ARG A N 1
ATOM 538 C CA . ARG A 1 72 ? -25.265 -0.357 45.583 1.00 57.00 72 ARG A CA 1
ATOM 539 C C . ARG A 1 72 ? -23.837 0.147 45.791 1.00 57.00 72 ARG A C 1
ATOM 541 O O . ARG A 1 72 ? -23.058 0.199 44.841 1.00 57.00 72 ARG A O 1
ATOM 548 N N . ALA A 1 73 ? -23.486 0.522 47.024 1.00 56.84 73 ALA A N 1
ATOM 549 C CA . ALA A 1 73 ? -22.202 1.144 47.375 1.00 56.84 73 ALA A CA 1
ATOM 550 C C . ALA A 1 73 ? -20.966 0.316 46.954 1.00 56.84 73 ALA A C 1
ATOM 552 O O . ALA A 1 73 ? -19.980 0.894 46.498 1.00 56.84 73 ALA A O 1
ATOM 553 N N . ALA A 1 74 ? -21.057 -1.019 46.993 1.00 59.06 74 ALA A N 1
ATOM 554 C CA . ALA A 1 74 ? -19.997 -1.941 46.568 1.00 59.06 74 ALA A CA 1
ATOM 555 C C . ALA A 1 74 ? -19.713 -1.924 45.048 1.00 59.06 74 ALA A C 1
ATOM 557 O O . ALA A 1 74 ? -18.585 -2.158 44.619 1.00 59.06 74 ALA A O 1
ATOM 558 N N . ALA A 1 75 ? -20.696 -1.575 44.210 1.00 62.03 75 ALA A N 1
ATOM 559 C CA . ALA A 1 75 ? -20.534 -1.554 42.752 1.00 62.03 75 ALA A CA 1
ATOM 560 C C . ALA A 1 75 ? -19.695 -0.362 42.253 1.00 62.03 75 ALA A C 1
ATOM 562 O O . ALA A 1 75 ? -19.257 -0.339 41.101 1.00 62.03 75 ALA A O 1
ATOM 563 N N . ARG A 1 76 ? -19.458 0.655 43.097 1.00 68.19 76 ARG A N 1
ATOM 564 C CA . ARG A 1 76 ? -18.727 1.859 42.681 1.00 68.19 76 ARG A CA 1
ATOM 565 C C . ARG A 1 76 ? -17.230 1.640 42.521 1.00 68.19 76 ARG A C 1
ATOM 567 O O . ARG A 1 76 ? -16.654 2.219 41.601 1.00 68.19 76 ARG A O 1
ATOM 574 N N . LEU A 1 77 ? -16.644 0.791 43.365 1.00 75.56 77 LEU A N 1
ATOM 575 C CA . LEU A 1 77 ? -15.216 0.490 43.340 1.00 75.56 77 LEU A CA 1
ATOM 576 C C . LEU A 1 77 ? -14.853 -0.385 42.133 1.00 75.56 77 LEU A C 1
ATOM 578 O O . LEU A 1 77 ? -13.957 -0.026 41.375 1.00 75.56 77 LEU A O 1
ATOM 582 N N . HIS A 1 78 ? -15.614 -1.460 41.894 1.00 78.62 78 HIS A N 1
ATOM 583 C CA . HIS A 1 78 ? -15.386 -2.373 40.768 1.00 78.62 78 HIS A CA 1
ATOM 584 C C . HIS A 1 78 ? -15.439 -1.637 39.421 1.00 78.62 78 HIS A C 1
ATOM 586 O O . HIS A 1 78 ? -14.551 -1.799 38.596 1.00 78.62 78 HIS A O 1
ATOM 592 N N . VAL A 1 79 ? -16.417 -0.746 39.222 1.00 75.44 79 VAL A N 1
ATOM 593 C CA . VAL A 1 79 ? -16.523 0.038 37.978 1.00 75.44 79 VAL A CA 1
ATOM 594 C C . VAL A 1 79 ? -15.350 1.004 37.800 1.00 75.44 79 VAL A C 1
ATOM 596 O O . VAL A 1 79 ? -14.838 1.104 36.694 1.00 75.44 79 VAL A O 1
ATOM 599 N N . ARG A 1 80 ? -14.898 1.690 38.863 1.00 81.69 80 ARG A N 1
ATOM 600 C CA . ARG A 1 80 ? -13.743 2.605 38.786 1.00 81.69 80 ARG A CA 1
ATOM 601 C C . ARG A 1 80 ? -12.468 1.853 38.396 1.00 81.69 80 ARG A C 1
ATOM 603 O O . ARG A 1 80 ? -11.696 2.340 37.576 1.00 81.69 80 ARG A O 1
ATOM 610 N N . ILE A 1 81 ? -12.270 0.667 38.968 1.00 86.06 81 ILE A N 1
ATOM 611 C CA . ILE A 1 81 ? -11.128 -0.197 38.659 1.00 86.06 81 ILE A CA 1
ATOM 612 C C . ILE A 1 81 ? -11.221 -0.710 37.217 1.00 86.06 81 ILE A C 1
ATOM 614 O O . ILE A 1 81 ? -10.264 -0.558 36.468 1.00 86.06 81 ILE A O 1
ATOM 618 N N . VAL A 1 82 ? -12.379 -1.227 36.791 1.00 83.81 82 VAL A N 1
ATOM 619 C CA . VAL A 1 82 ? -12.589 -1.714 35.416 1.00 83.81 82 VAL A CA 1
ATOM 620 C C . VAL A 1 82 ? -12.416 -0.594 34.387 1.00 83.81 82 VAL A C 1
ATOM 622 O O . VAL A 1 82 ? -11.800 -0.820 33.351 1.00 83.81 82 VAL A O 1
ATOM 625 N N . SER A 1 83 ? -12.888 0.627 34.666 1.00 81.44 83 SER A N 1
ATOM 626 C CA . SER A 1 83 ? -12.699 1.763 33.755 1.00 81.44 83 SER A CA 1
ATOM 627 C C . SER A 1 83 ? -11.236 2.190 33.645 1.00 81.44 83 SER A C 1
ATOM 629 O O . SER A 1 83 ? -10.767 2.456 32.543 1.00 81.44 83 SER A O 1
ATOM 631 N N . LEU A 1 84 ? -10.504 2.232 34.765 1.00 89.56 84 LEU A N 1
ATOM 632 C CA . LEU A 1 84 ? -9.072 2.546 34.749 1.00 89.56 84 LEU A CA 1
ATOM 633 C C . LEU A 1 84 ? -8.292 1.468 33.993 1.00 89.56 84 LEU A C 1
ATOM 635 O O . LEU A 1 84 ? -7.467 1.795 33.147 1.00 89.56 84 LEU A O 1
ATOM 639 N N . PHE A 1 85 ? -8.607 0.196 34.242 1.00 91.88 85 PHE A N 1
ATOM 640 C CA . PHE A 1 85 ? -7.999 -0.931 33.544 1.00 91.88 85 PHE A CA 1
ATOM 641 C C . PHE A 1 85 ? -8.261 -0.876 32.034 1.00 91.88 85 PHE A C 1
ATOM 643 O O . PHE A 1 85 ? -7.331 -1.025 31.249 1.00 91.88 85 PHE A O 1
ATOM 650 N N . ALA A 1 86 ? -9.499 -0.593 31.619 1.00 87.31 86 ALA A N 1
ATOM 651 C CA . ALA A 1 86 ? -9.851 -0.466 30.209 1.00 87.31 86 ALA A CA 1
ATOM 652 C C . ALA A 1 86 ? -9.070 0.660 29.512 1.00 87.31 86 ALA A C 1
ATOM 654 O O . ALA A 1 86 ? -8.549 0.451 28.420 1.00 87.31 86 ALA A O 1
ATOM 655 N N . ILE A 1 87 ? -8.938 1.832 30.145 1.00 90.81 87 ILE A N 1
ATOM 656 C CA . ILE A 1 87 ? -8.158 2.951 29.590 1.00 90.81 87 ILE A CA 1
ATOM 657 C C . ILE A 1 87 ? -6.683 2.559 29.457 1.00 90.81 87 ILE A C 1
ATOM 659 O O . ILE A 1 87 ? -6.104 2.705 28.383 1.00 90.81 87 ILE A O 1
ATOM 663 N N . VAL A 1 88 ? -6.089 2.020 30.525 1.00 95.25 88 VAL A N 1
ATOM 664 C CA . VAL A 1 88 ? -4.677 1.607 30.541 1.00 95.25 88 VAL A CA 1
ATOM 665 C C . VAL A 1 88 ? -4.399 0.482 29.536 1.00 95.25 88 VAL A C 1
ATOM 667 O O . VAL A 1 88 ? -3.301 0.422 28.995 1.00 95.25 88 VAL A O 1
ATOM 670 N N . ALA A 1 89 ? -5.383 -0.367 29.228 1.00 92.19 89 ALA A N 1
ATOM 671 C CA . ALA A 1 89 ? -5.264 -1.414 28.214 1.00 92.19 89 ALA A CA 1
ATOM 672 C C . ALA A 1 89 ? -5.414 -0.891 26.769 1.00 92.19 89 ALA A C 1
ATOM 674 O O . ALA A 1 89 ? -4.679 -1.319 25.882 1.00 92.19 89 ALA A O 1
ATOM 675 N N . VAL A 1 90 ? -6.352 0.028 26.512 1.00 93.62 90 VAL A N 1
ATOM 676 C CA . VAL A 1 90 ? -6.680 0.498 25.150 1.00 93.62 90 VAL A CA 1
ATOM 677 C C . VAL A 1 90 ? -5.671 1.517 24.621 1.00 93.62 90 VAL A C 1
ATOM 679 O O . VAL A 1 90 ? -5.303 1.463 23.449 1.00 93.62 90 VAL A O 1
ATOM 682 N N . VAL A 1 91 ? -5.196 2.434 25.468 1.00 96.44 91 VAL A N 1
ATOM 683 C CA . VAL A 1 91 ? -4.245 3.487 25.069 1.00 96.44 91 VAL A CA 1
ATOM 684 C C . VAL A 1 91 ? -2.985 2.932 24.379 1.00 96.44 91 VAL A C 1
ATOM 686 O O . VAL A 1 91 ? -2.688 3.383 23.269 1.00 96.44 91 VAL A O 1
ATOM 689 N N . PRO A 1 92 ? -2.251 1.952 24.946 1.00 95.50 92 PRO A N 1
ATOM 690 C CA . PRO A 1 92 ? -1.069 1.403 24.287 1.00 95.50 92 PRO A CA 1
ATOM 691 C C . PRO A 1 92 ? -1.406 0.656 22.992 1.00 95.50 92 PRO A C 1
ATOM 693 O O . PRO A 1 92 ? -0.640 0.747 22.039 1.00 95.50 92 PRO A O 1
ATOM 696 N N . ALA A 1 93 ? -2.557 -0.018 22.908 1.00 95.44 93 ALA A N 1
ATOM 697 C CA . ALA A 1 93 ? -2.976 -0.691 21.678 1.00 95.44 93 ALA A CA 1
ATOM 698 C C . ALA A 1 93 ? -3.184 0.304 20.521 1.00 95.44 93 ALA A C 1
ATOM 700 O O . ALA A 1 93 ? -2.711 0.066 19.410 1.00 95.44 93 ALA A O 1
ATOM 701 N N . ILE A 1 94 ? -3.825 1.447 20.791 1.00 96.19 94 ILE A N 1
ATOM 702 C CA . ILE A 1 94 ? -4.010 2.518 19.799 1.00 96.19 94 ILE A CA 1
ATOM 703 C C . ILE A 1 94 ? -2.660 3.121 19.395 1.00 96.19 94 ILE A C 1
ATOM 705 O O . ILE A 1 94 ? -2.405 3.299 18.205 1.00 96.19 94 ILE A O 1
ATOM 709 N N . LEU A 1 95 ? -1.780 3.407 20.363 1.00 97.00 95 LEU A N 1
ATOM 710 C CA . LEU A 1 95 ? -0.443 3.942 20.080 1.00 97.00 95 LEU A CA 1
ATOM 711 C C . LEU A 1 95 ? 0.367 3.002 19.183 1.00 97.00 95 LEU A C 1
ATOM 713 O O . LEU A 1 95 ? 0.932 3.454 18.190 1.00 97.00 95 LEU A O 1
ATOM 717 N N . VAL A 1 96 ? 0.391 1.702 19.495 1.00 96.81 96 VAL A N 1
ATOM 718 C CA . VAL A 1 96 ? 1.084 0.694 18.681 1.00 96.81 96 VAL A CA 1
ATOM 719 C C . VAL A 1 96 ? 0.498 0.633 17.274 1.00 96.81 96 VAL A C 1
ATOM 721 O O . VAL A 1 96 ? 1.267 0.631 16.319 1.00 96.81 96 VAL A O 1
ATOM 724 N N . ALA A 1 97 ? -0.830 0.646 17.121 1.00 95.06 97 ALA A N 1
ATOM 725 C CA . ALA A 1 97 ? -1.471 0.635 15.806 1.00 95.06 97 ALA A CA 1
ATOM 726 C C . ALA A 1 97 ? -1.075 1.857 14.958 1.00 95.06 97 ALA A C 1
ATOM 728 O O . ALA A 1 97 ? -0.683 1.703 13.804 1.00 95.06 97 ALA A O 1
ATOM 729 N N . VAL A 1 98 ? -1.104 3.062 15.538 1.00 95.88 98 VAL A N 1
ATOM 730 C CA . VAL A 1 98 ? -0.702 4.294 14.839 1.00 95.88 98 VAL A CA 1
ATOM 731 C C . VAL A 1 98 ? 0.777 4.255 14.463 1.00 95.88 98 VAL A C 1
ATOM 733 O O . VAL A 1 98 ? 1.125 4.512 13.312 1.00 95.88 98 VAL A O 1
ATOM 736 N N . VAL A 1 99 ? 1.660 3.919 15.408 1.00 95.50 99 VAL A N 1
ATOM 737 C CA . VAL A 1 99 ? 3.107 3.855 15.157 1.00 95.50 99 VAL A CA 1
ATOM 738 C C . VAL A 1 99 ? 3.433 2.798 14.104 1.00 95.50 99 VAL A C 1
ATOM 740 O O . VAL A 1 99 ? 4.245 3.071 13.221 1.00 95.50 99 VAL A O 1
ATOM 743 N N . ALA A 1 100 ? 2.793 1.628 14.152 1.00 93.81 100 ALA A N 1
ATOM 744 C CA . ALA A 1 100 ? 2.973 0.569 13.167 1.00 93.81 100 ALA A CA 1
ATOM 745 C C . ALA A 1 100 ? 2.575 1.031 11.761 1.00 93.81 100 ALA A C 1
ATOM 747 O O . ALA A 1 100 ? 3.400 0.924 10.858 1.00 93.81 100 ALA A O 1
ATOM 748 N N . SER A 1 101 ? 1.386 1.619 11.580 1.00 91.31 101 SER A N 1
ATOM 749 C CA . SER A 1 101 ? 0.956 2.145 10.275 1.00 91.31 101 SER A CA 1
ATOM 750 C C . SER A 1 101 ? 1.920 3.209 9.751 1.00 91.31 101 SER A C 1
ATOM 752 O O . SER A 1 101 ? 2.435 3.107 8.644 1.00 91.31 101 SER A O 1
ATOM 754 N N . LEU A 1 102 ? 2.267 4.187 10.593 1.00 90.69 102 LEU A N 1
ATOM 755 C CA . LEU A 1 102 ? 3.181 5.269 10.228 1.00 90.69 102 LEU A CA 1
ATOM 756 C C . LEU A 1 102 ? 4.598 4.791 9.883 1.00 90.69 102 LEU A C 1
ATOM 758 O O . LEU A 1 102 ? 5.277 5.427 9.071 1.00 90.69 102 LEU A O 1
ATOM 762 N N . THR A 1 103 ? 5.065 3.736 10.547 1.00 90.12 103 THR A N 1
ATOM 763 C CA . THR A 1 103 ? 6.384 3.137 10.320 1.00 90.12 103 THR A CA 1
ATOM 764 C C . THR A 1 103 ? 6.375 2.288 9.060 1.00 90.12 103 THR A C 1
ATOM 766 O O . THR A 1 103 ? 7.331 2.350 8.293 1.00 90.12 103 THR A O 1
ATOM 769 N N . LEU A 1 104 ? 5.301 1.531 8.830 1.00 88.38 104 LEU A N 1
ATOM 770 C CA . LEU A 1 104 ? 5.132 0.700 7.648 1.00 88.38 104 LEU A CA 1
ATOM 771 C C . LEU A 1 104 ? 5.063 1.564 6.387 1.00 88.38 104 LEU A C 1
ATOM 773 O O . LEU A 1 104 ? 5.892 1.377 5.503 1.00 88.38 104 LEU A O 1
ATOM 777 N N . ASP A 1 105 ? 4.179 2.565 6.357 1.00 85.00 105 ASP A N 1
ATOM 778 C CA . ASP A 1 105 ? 4.013 3.459 5.205 1.00 85.00 105 ASP A CA 1
ATOM 779 C C . ASP A 1 105 ? 5.337 4.161 4.863 1.00 85.00 105 ASP A C 1
ATOM 781 O O . ASP A 1 105 ? 5.877 4.038 3.765 1.00 85.00 105 ASP A O 1
ATOM 785 N N . ARG A 1 106 ? 5.952 4.832 5.847 1.00 82.44 106 ARG A N 1
ATOM 786 C CA . ARG A 1 106 ? 7.192 5.593 5.609 1.00 82.44 106 ARG A CA 1
ATOM 787 C C . ARG A 1 106 ? 8.431 4.724 5.428 1.00 82.44 106 ARG A C 1
ATOM 789 O O . ARG A 1 106 ? 9.416 5.198 4.857 1.00 82.44 106 ARG A O 1
ATOM 796 N N . GLY A 1 107 ? 8.445 3.528 6.008 1.00 81.06 107 GLY A N 1
ATOM 797 C CA . GLY A 1 107 ? 9.545 2.575 5.901 1.00 81.06 107 GLY A CA 1
ATOM 798 C C . GLY A 1 107 ? 9.573 1.931 4.522 1.00 81.06 107 GLY A C 1
ATOM 799 O O . GLY A 1 107 ? 10.621 1.929 3.875 1.00 81.06 107 GLY A O 1
ATOM 800 N N . LEU A 1 108 ? 8.412 1.466 4.051 1.00 82.31 108 LEU A N 1
ATOM 801 C CA . LEU A 1 108 ? 8.252 0.889 2.719 1.00 82.31 108 LEU A CA 1
ATOM 802 C C . LEU A 1 108 ? 8.530 1.926 1.630 1.00 82.31 108 LEU A C 1
ATOM 804 O O . LEU A 1 108 ? 9.365 1.671 0.765 1.00 82.31 108 LEU A O 1
ATOM 808 N N . ASP A 1 109 ? 7.944 3.123 1.712 1.00 78.94 109 ASP A N 1
ATOM 809 C CA . ASP A 1 109 ? 8.131 4.164 0.691 1.00 78.94 109 ASP A CA 1
ATOM 810 C C . ASP A 1 109 ? 9.596 4.596 0.546 1.00 78.94 109 ASP A C 1
ATOM 812 O O . ASP A 1 109 ? 10.114 4.762 -0.564 1.00 78.94 109 ASP A O 1
ATOM 816 N N . ARG A 1 110 ? 10.316 4.751 1.665 1.00 76.69 110 ARG A N 1
ATOM 817 C CA . ARG A 1 110 ? 11.744 5.105 1.630 1.00 76.69 110 ARG A CA 1
ATOM 818 C C . ARG A 1 110 ? 12.604 3.986 1.059 1.00 76.69 110 ARG A C 1
ATOM 820 O O . ARG A 1 110 ? 13.506 4.251 0.269 1.00 76.69 110 ARG A O 1
ATOM 827 N N . TRP A 1 111 ? 12.329 2.743 1.438 1.00 73.38 111 TRP A N 1
ATOM 828 C CA . TRP A 1 111 ? 13.084 1.597 0.947 1.00 73.38 111 TRP A CA 1
ATOM 829 C C . TRP A 1 111 ? 12.853 1.355 -0.551 1.00 73.38 111 TRP A C 1
ATOM 831 O O . TRP A 1 111 ? 13.815 1.139 -1.293 1.00 73.38 111 TRP A O 1
ATOM 841 N N . PHE A 1 112 ? 11.602 1.469 -1.012 1.00 75.38 112 PHE A N 1
ATOM 842 C CA . PHE A 1 112 ? 11.248 1.314 -2.422 1.00 75.38 112 PHE A CA 1
ATOM 843 C C . PHE A 1 112 ? 11.746 2.472 -3.287 1.00 75.38 112 PHE A C 1
ATOM 845 O O . PHE A 1 112 ? 12.236 2.228 -4.388 1.00 75.38 112 PHE A O 1
ATOM 852 N N . SER A 1 113 ? 11.683 3.717 -2.813 1.00 79.38 113 SER A N 1
ATOM 853 C CA . SER A 1 113 ? 12.130 4.872 -3.604 1.00 79.38 113 SER A CA 1
ATOM 854 C C . SER A 1 113 ? 13.639 4.896 -3.846 1.00 79.38 113 SER A C 1
ATOM 856 O O . SER A 1 113 ? 14.059 5.268 -4.941 1.00 79.38 113 SER A O 1
ATOM 858 N N . ILE A 1 114 ? 14.453 4.477 -2.871 1.00 80.69 114 ILE A N 1
ATOM 859 C CA . ILE A 1 114 ? 15.917 4.472 -3.003 1.00 80.69 114 ILE A CA 1
ATOM 860 C C . ILE A 1 114 ? 16.374 3.292 -3.864 1.00 80.69 114 ILE A C 1
ATOM 862 O O . ILE A 1 114 ? 16.974 3.505 -4.915 1.00 80.69 114 ILE A O 1
ATOM 866 N N . ARG A 1 115 ? 16.029 2.051 -3.489 1.00 78.56 115 ARG A N 1
ATOM 867 C CA . ARG A 1 115 ? 16.519 0.865 -4.215 1.00 78.56 115 ARG A CA 1
ATOM 868 C C . ARG A 1 115 ? 16.029 0.810 -5.652 1.00 78.56 115 ARG A C 1
ATOM 870 O O . ARG A 1 115 ? 16.809 0.517 -6.551 1.00 78.56 115 ARG A O 1
ATOM 877 N N . THR A 1 116 ? 14.753 1.108 -5.891 1.00 83.88 116 THR A N 1
ATOM 878 C CA . THR A 1 116 ? 14.207 1.061 -7.256 1.00 83.88 116 THR A CA 1
ATOM 879 C C . THR A 1 116 ? 14.867 2.121 -8.131 1.00 83.88 116 THR A C 1
ATOM 881 O O . THR A 1 116 ? 15.220 1.840 -9.273 1.00 83.88 116 THR A O 1
ATOM 884 N N . ARG A 1 117 ? 15.111 3.322 -7.589 1.00 85.19 117 ARG A N 1
ATOM 885 C CA . ARG A 1 117 ? 15.813 4.389 -8.311 1.00 85.19 117 ARG A CA 1
ATOM 886 C C . ARG A 1 117 ? 17.253 3.999 -8.642 1.00 85.19 117 ARG A C 1
ATOM 888 O O . ARG A 1 117 ? 17.679 4.238 -9.766 1.00 85.19 117 ARG A O 1
ATOM 895 N N . GLU A 1 118 ? 17.978 3.387 -7.709 1.00 88.94 118 GLU A N 1
ATOM 896 C CA . GLU A 1 118 ? 19.352 2.915 -7.933 1.00 88.94 118 GLU A CA 1
ATOM 897 C C . GLU A 1 118 ? 19.425 1.806 -8.991 1.00 88.94 118 GLU A C 1
ATOM 899 O O . GLU A 1 118 ? 20.283 1.854 -9.875 1.00 88.94 118 GLU A O 1
ATOM 904 N N . ILE A 1 119 ? 18.498 0.843 -8.957 1.00 89.56 119 ILE A N 1
ATOM 905 C CA . ILE A 1 119 ? 18.417 -0.235 -9.953 1.00 89.56 119 ILE A CA 1
ATOM 906 C C . ILE A 1 119 ? 18.122 0.339 -11.342 1.00 89.56 119 ILE A C 1
ATOM 908 O O . ILE A 1 119 ? 18.804 -0.003 -12.307 1.00 89.56 119 ILE A O 1
ATOM 912 N N . VAL A 1 120 ? 17.146 1.247 -11.450 1.00 91.50 120 VAL A N 1
ATOM 913 C CA . VAL A 1 120 ? 16.798 1.896 -12.723 1.00 91.50 120 VAL A CA 1
ATOM 914 C C . VAL A 1 120 ? 17.965 2.733 -13.247 1.00 91.50 120 VAL A C 1
ATOM 916 O O . VAL A 1 120 ? 18.305 2.632 -14.424 1.00 91.50 120 VAL A O 1
ATOM 919 N N . ALA A 1 121 ? 18.623 3.516 -12.388 1.00 92.06 121 ALA A N 1
ATOM 920 C CA . ALA A 1 121 ? 19.791 4.305 -12.775 1.00 92.06 121 ALA A CA 1
ATOM 921 C C . ALA A 1 121 ? 20.940 3.416 -13.280 1.00 92.06 121 ALA A C 1
ATOM 923 O O . ALA A 1 121 ? 21.535 3.707 -14.318 1.00 92.06 121 ALA A O 1
ATOM 924 N N . SER A 1 122 ? 21.197 2.295 -12.601 1.00 92.81 122 SER A N 1
ATOM 925 C CA . SER A 1 122 ? 22.212 1.318 -13.007 1.00 92.81 122 SER A CA 1
ATOM 926 C C . SER A 1 122 ? 21.869 0.666 -14.349 1.00 92.81 122 SER A C 1
ATOM 928 O O . SER A 1 122 ? 22.727 0.563 -15.221 1.00 92.81 122 SER A O 1
ATOM 930 N N . ALA A 1 123 ? 20.606 0.283 -14.566 1.00 93.81 123 ALA A N 1
ATOM 931 C CA . ALA A 1 123 ? 20.154 -0.284 -15.837 1.00 93.81 123 ALA A CA 1
ATOM 932 C C . ALA A 1 123 ? 20.328 0.705 -17.003 1.00 93.81 123 ALA A C 1
ATOM 934 O O . ALA A 1 123 ? 20.803 0.325 -18.074 1.00 93.81 123 ALA A O 1
ATOM 935 N N . VAL A 1 124 ? 20.016 1.988 -16.782 1.00 95.12 124 VAL A N 1
ATOM 936 C CA . VAL A 1 124 ? 20.249 3.056 -17.768 1.00 95.12 124 VAL A CA 1
ATOM 937 C C . VAL A 1 124 ? 21.740 3.213 -18.068 1.00 95.12 124 VAL A C 1
ATOM 939 O O . VAL A 1 124 ? 22.122 3.308 -19.234 1.00 95.12 124 VAL A O 1
ATOM 942 N N . GLN A 1 125 ? 22.600 3.194 -17.049 1.00 96.38 125 GLN A N 1
ATOM 943 C CA . GLN A 1 125 ? 24.049 3.292 -17.231 1.00 96.38 125 GLN A CA 1
ATOM 944 C C . GLN A 1 125 ? 24.624 2.106 -18.025 1.00 96.38 125 GLN A C 1
ATOM 946 O O . GLN A 1 125 ? 25.475 2.300 -18.900 1.00 96.38 125 GLN A O 1
ATOM 951 N N . VAL A 1 126 ? 24.140 0.887 -17.766 1.00 95.69 126 VAL A N 1
ATOM 952 C CA . VAL A 1 126 ? 24.523 -0.316 -18.522 1.00 95.69 126 VAL A CA 1
ATOM 953 C C . VAL A 1 126 ? 24.068 -0.202 -19.975 1.00 95.69 126 VAL A C 1
ATOM 955 O O . VAL A 1 126 ? 24.875 -0.414 -20.877 1.00 95.69 126 VAL A O 1
ATOM 958 N N . ALA A 1 127 ? 22.821 0.212 -20.223 1.00 96.19 127 ALA A N 1
ATOM 959 C CA . ALA A 1 127 ? 22.305 0.407 -21.577 1.00 96.19 127 ALA A CA 1
ATOM 960 C C . ALA A 1 127 ? 23.105 1.465 -22.359 1.00 96.19 127 ALA A C 1
ATOM 962 O O . ALA A 1 127 ? 23.461 1.245 -23.515 1.00 96.19 127 ALA A O 1
ATOM 963 N N . GLN A 1 128 ? 23.448 2.591 -21.726 1.00 95.44 128 GLN A N 1
ATOM 964 C CA . GLN A 1 128 ? 24.283 3.626 -22.345 1.00 95.44 128 GLN A CA 1
ATOM 965 C C . GLN A 1 128 ? 25.688 3.116 -22.673 1.00 95.44 128 GLN A C 1
ATOM 967 O O . GLN A 1 128 ? 26.220 3.424 -23.740 1.00 95.44 128 GLN A O 1
ATOM 972 N N . THR A 1 129 ? 26.285 2.332 -21.774 1.00 96.56 129 THR A N 1
ATOM 973 C CA . THR A 1 129 ? 27.596 1.711 -22.004 1.00 96.56 129 THR A CA 1
ATOM 974 C C . THR A 1 129 ? 27.532 0.721 -23.162 1.00 96.56 129 THR A C 1
ATOM 976 O O . THR A 1 129 ? 28.365 0.796 -24.056 1.00 96.56 129 THR A O 1
ATOM 979 N N . TYR A 1 130 ? 26.507 -0.132 -23.205 1.00 95.25 130 TYR A N 1
ATOM 980 C CA . TYR A 1 130 ? 26.281 -1.082 -24.292 1.00 95.25 130 TYR A CA 1
ATOM 981 C C . TYR A 1 130 ? 26.152 -0.374 -25.647 1.00 95.25 130 TYR A C 1
ATOM 983 O O . TYR A 1 130 ? 26.879 -0.695 -26.581 1.00 95.25 130 TYR A O 1
ATOM 991 N N . VAL A 1 131 ? 25.296 0.650 -25.749 1.00 95.25 131 VAL A N 1
ATOM 992 C CA . VAL A 1 131 ? 25.125 1.418 -26.995 1.00 95.25 131 VAL A CA 1
ATOM 993 C C . VAL A 1 131 ? 26.427 2.100 -27.417 1.00 95.25 131 VAL A C 1
ATOM 995 O O . VAL A 1 131 ? 26.762 2.099 -28.601 1.00 95.25 131 VAL A O 1
ATOM 998 N N . ARG A 1 132 ? 27.186 2.663 -26.468 1.00 96.50 132 ARG A N 1
ATOM 999 C CA . ARG A 1 132 ? 28.477 3.299 -26.756 1.00 96.50 132 ARG A CA 1
ATOM 1000 C C . ARG A 1 132 ? 29.504 2.291 -27.269 1.00 96.50 132 ARG A C 1
ATOM 1002 O O . ARG A 1 132 ? 30.153 2.571 -28.271 1.00 96.50 132 ARG A O 1
ATOM 1009 N N . GLU A 1 133 ? 29.631 1.146 -26.609 1.00 93.69 133 GLU A N 1
ATOM 1010 C CA . GLU A 1 133 ? 30.559 0.083 -27.002 1.00 93.69 133 GLU A CA 1
ATOM 1011 C C . GLU A 1 133 ? 30.214 -0.446 -28.399 1.00 93.69 133 GLU A C 1
ATOM 1013 O O . GLU A 1 133 ? 31.078 -0.524 -29.270 1.00 93.69 133 GLU A O 1
ATOM 1018 N N . HIS A 1 134 ? 28.926 -0.686 -28.663 1.00 93.50 134 HIS A N 1
ATOM 1019 C CA . HIS A 1 134 ? 28.451 -1.097 -29.982 1.00 93.50 134 HIS A CA 1
ATOM 1020 C C . HIS A 1 134 ? 28.715 -0.044 -31.063 1.00 93.50 134 HIS A C 1
ATOM 1022 O O . HIS A 1 134 ? 29.137 -0.391 -32.164 1.00 93.50 134 HIS A O 1
ATOM 1028 N N . ALA A 1 135 ? 28.521 1.243 -30.765 1.00 92.38 135 ALA A N 1
ATOM 1029 C CA . ALA A 1 135 ? 28.826 2.316 -31.710 1.00 92.38 135 ALA A CA 1
ATOM 1030 C C . ALA A 1 135 ? 30.330 2.406 -32.022 1.00 92.38 135 ALA A C 1
ATOM 1032 O O . ALA A 1 135 ? 30.710 2.633 -33.172 1.00 92.38 135 ALA A O 1
ATOM 1033 N N . LEU A 1 136 ? 31.194 2.214 -31.019 1.00 94.00 136 LEU A N 1
ATOM 1034 C CA . LEU A 1 136 ? 32.646 2.192 -31.205 1.00 94.00 136 LEU A CA 1
ATOM 1035 C C . LEU A 1 136 ? 33.100 0.973 -32.017 1.00 94.00 136 LEU A C 1
ATOM 1037 O O . LEU A 1 136 ? 33.928 1.136 -32.913 1.00 94.00 136 LEU A O 1
ATOM 1041 N N . ALA A 1 137 ? 32.519 -0.203 -31.768 1.00 92.12 137 ALA A N 1
ATOM 1042 C CA . ALA A 1 137 ? 32.779 -1.415 -32.543 1.00 92.12 137 ALA A CA 1
ATOM 1043 C C . ALA A 1 137 ? 32.397 -1.230 -34.022 1.00 92.12 137 ALA A C 1
ATOM 1045 O O . ALA A 1 137 ? 33.250 -1.374 -34.896 1.00 92.12 137 ALA A O 1
ATOM 1046 N N . ILE A 1 138 ? 31.167 -0.773 -34.300 1.00 92.06 138 ILE A N 1
ATOM 1047 C CA . ILE A 1 138 ? 30.692 -0.496 -35.669 1.00 92.06 138 ILE A CA 1
ATOM 1048 C C . ILE A 1 138 ? 31.577 0.548 -36.361 1.00 92.06 138 ILE A C 1
ATOM 1050 O O . ILE A 1 138 ? 31.877 0.428 -37.548 1.00 92.06 138 ILE A O 1
ATOM 1054 N N . ARG A 1 139 ? 32.026 1.582 -35.636 1.00 92.00 139 ARG A N 1
ATOM 1055 C CA . ARG A 1 139 ? 32.952 2.582 -36.182 1.00 92.00 139 ARG A CA 1
ATOM 1056 C C . ARG A 1 139 ? 34.298 1.961 -36.562 1.00 92.00 139 ARG A C 1
ATOM 1058 O O . ARG A 1 139 ? 34.826 2.295 -37.622 1.00 92.00 139 ARG A O 1
ATOM 1065 N N . GLY A 1 140 ? 34.857 1.097 -35.716 1.00 92.12 140 GLY A N 1
ATOM 1066 C CA . GLY A 1 140 ? 36.092 0.368 -36.012 1.00 92.12 140 GLY A CA 1
ATOM 1067 C C . GLY A 1 140 ? 35.949 -0.500 -37.262 1.00 92.12 140 GLY A C 1
ATOM 1068 O O . GLY A 1 140 ? 36.777 -0.421 -38.171 1.00 92.12 140 GLY A O 1
ATOM 1069 N N . ASP A 1 141 ? 34.841 -1.231 -37.350 1.00 91.62 141 ASP A N 1
ATOM 1070 C CA . ASP A 1 141 ? 34.482 -2.069 -38.492 1.00 91.62 141 ASP A CA 1
ATOM 1071 C C . ASP A 1 141 ? 34.333 -1.269 -39.789 1.00 91.62 141 ASP A C 1
ATOM 1073 O O . ASP A 1 141 ? 34.884 -1.655 -40.821 1.00 91.62 141 ASP A O 1
ATOM 1077 N N . ALA A 1 142 ? 33.656 -0.119 -39.739 1.00 90.25 142 ALA A N 1
ATOM 1078 C CA . ALA A 1 142 ? 33.483 0.766 -40.887 1.00 90.25 142 ALA A CA 1
ATOM 1079 C C . ALA A 1 142 ? 34.818 1.347 -41.389 1.00 90.25 142 ALA A C 1
ATOM 1081 O O . ALA A 1 142 ? 35.042 1.431 -42.598 1.00 90.25 142 ALA A O 1
ATOM 1082 N N . LEU A 1 143 ? 35.726 1.723 -40.480 1.00 91.62 143 LEU A N 1
ATOM 1083 C CA . LEU A 1 143 ? 37.057 2.221 -40.843 1.00 91.62 143 LEU A CA 1
ATOM 1084 C C . LEU A 1 143 ? 37.930 1.12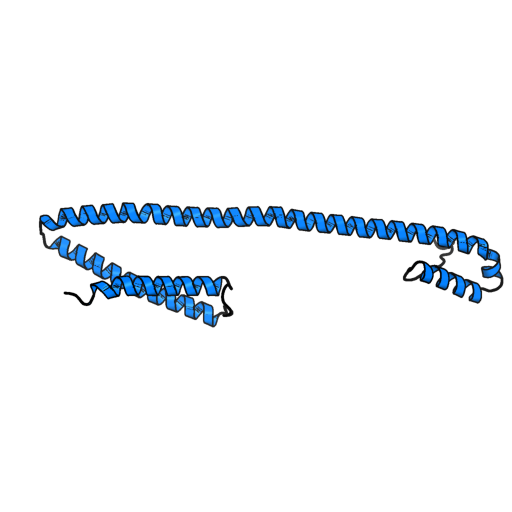2 -41.462 1.00 91.62 143 LEU A C 1
ATOM 1086 O O . LEU A 1 143 ? 38.575 1.364 -42.483 1.00 91.62 143 LEU A O 1
ATOM 1090 N N . ALA A 1 144 ? 37.918 -0.085 -40.887 1.00 90.94 144 ALA A N 1
ATOM 1091 C CA . ALA A 1 144 ? 38.631 -1.234 -41.442 1.00 90.94 144 ALA A CA 1
ATOM 1092 C C . ALA A 1 144 ? 38.096 -1.602 -42.835 1.00 90.94 144 ALA A C 1
ATOM 1094 O O . ALA A 1 144 ? 38.867 -1.743 -43.782 1.00 90.94 144 ALA A O 1
ATOM 1095 N N . MET A 1 145 ? 36.770 -1.659 -42.984 1.00 90.44 145 MET A N 1
ATOM 1096 C CA . MET A 1 145 ? 36.105 -1.923 -44.258 1.00 90.44 145 MET A CA 1
ATOM 1097 C C . MET A 1 145 ? 36.440 -0.854 -45.311 1.00 90.44 145 MET A C 1
ATOM 1099 O O . MET A 1 145 ? 36.715 -1.192 -46.457 1.00 90.44 145 MET A O 1
ATOM 1103 N N . SER A 1 146 ? 36.496 0.429 -44.936 1.00 89.31 146 SER A N 1
ATOM 1104 C CA . SER A 1 146 ? 36.922 1.511 -45.838 1.00 89.31 146 SER A CA 1
ATOM 1105 C C . SER A 1 146 ? 38.361 1.326 -46.340 1.00 89.31 146 SER A C 1
ATOM 1107 O O . SER A 1 146 ? 38.630 1.481 -47.536 1.00 89.31 146 SER A O 1
ATOM 1109 N N . ALA A 1 147 ? 39.286 0.944 -45.454 1.00 90.00 147 ALA A N 1
ATOM 1110 C CA . ALA A 1 147 ? 40.678 0.692 -45.819 1.00 90.00 147 ALA A CA 1
ATOM 1111 C C . ALA A 1 147 ? 40.820 -0.507 -46.775 1.00 90.00 147 ALA A C 1
ATOM 1113 O O . ALA A 1 147 ? 41.571 -0.419 -47.750 1.00 90.00 147 ALA A O 1
ATOM 1114 N N . ASP A 1 148 ? 40.076 -1.590 -46.535 1.00 88.69 148 ASP A N 1
ATOM 1115 C CA . ASP A 1 148 ? 40.058 -2.779 -47.395 1.00 88.69 148 ASP A CA 1
ATOM 1116 C C . ASP A 1 148 ? 39.487 -2.455 -48.786 1.00 88.69 148 ASP A C 1
ATOM 1118 O O . ASP A 1 148 ? 40.098 -2.769 -49.810 1.00 88.69 148 ASP A O 1
ATOM 1122 N N . LEU A 1 149 ? 38.349 -1.753 -48.840 1.00 87.62 149 LEU A N 1
ATOM 1123 C CA . LEU A 1 149 ? 37.696 -1.366 -50.094 1.00 87.62 149 LEU A CA 1
ATOM 1124 C C . LEU A 1 149 ? 38.530 -0.370 -50.907 1.00 87.62 149 LEU A C 1
ATOM 1126 O O . LEU A 1 149 ? 38.557 -0.454 -52.134 1.00 87.62 149 LEU A O 1
ATOM 1130 N N . SER A 1 150 ? 39.257 0.535 -50.245 1.00 87.56 150 SER A N 1
ATOM 1131 C CA . SER A 1 150 ? 40.140 1.502 -50.913 1.00 87.56 150 SER A CA 1
ATOM 1132 C C . SER A 1 150 ? 41.262 0.818 -51.701 1.00 87.56 150 SER A C 1
ATOM 1134 O O . SER A 1 150 ? 41.657 1.302 -52.762 1.00 87.56 150 SER A O 1
ATOM 1136 N N . ARG A 1 151 ? 41.749 -0.342 -51.233 1.00 87.00 151 ARG A N 1
ATOM 1137 C CA . ARG A 1 151 ? 42.749 -1.156 -51.951 1.00 87.00 151 ARG A CA 1
ATOM 1138 C C . ARG A 1 151 ? 42.167 -1.854 -53.181 1.00 87.00 151 ARG A C 1
ATOM 1140 O O . ARG A 1 151 ? 42.905 -2.177 -54.105 1.00 87.00 151 ARG A O 1
ATOM 1147 N N . LEU A 1 152 ? 40.852 -2.057 -53.206 1.00 86.19 152 LEU A N 1
ATOM 1148 C CA . LEU A 1 152 ? 40.112 -2.705 -54.290 1.00 86.19 152 LEU A CA 1
ATOM 1149 C C . LEU A 1 152 ? 39.505 -1.704 -55.283 1.00 86.19 152 LEU A C 1
ATOM 1151 O O . LEU A 1 152 ? 38.668 -2.080 -56.102 1.00 86.19 152 LEU A O 1
ATOM 1155 N N . LYS A 1 153 ? 39.943 -0.438 -55.262 1.00 83.62 153 LYS A N 1
ATOM 1156 C CA . LYS A 1 153 ? 39.475 0.603 -56.189 1.00 83.62 153 LYS A CA 1
ATOM 1157 C C . LYS A 1 153 ? 39.507 0.189 -57.676 1.00 83.62 153 LYS A C 1
ATOM 1159 O O . LYS A 1 153 ? 38.514 0.443 -58.352 1.00 83.62 153 LYS A O 1
ATOM 1164 N N . PRO A 1 154 ? 40.547 -0.493 -58.202 1.00 85.31 154 PRO A N 1
ATOM 1165 C CA . PRO A 1 154 ? 40.550 -0.919 -59.606 1.00 85.31 154 PRO A CA 1
ATOM 1166 C C . PRO A 1 154 ? 39.417 -1.900 -59.948 1.00 85.31 154 PRO A C 1
ATOM 1168 O O . PRO A 1 154 ? 38.882 -1.861 -61.051 1.00 85.31 154 PRO A O 1
ATOM 1171 N N . LEU A 1 155 ? 39.011 -2.744 -58.990 1.00 85.62 155 LEU A N 1
ATOM 1172 C CA . LEU A 1 155 ? 37.916 -3.703 -59.164 1.00 85.62 155 LEU A CA 1
ATOM 1173 C C . LEU A 1 155 ? 36.557 -2.999 -59.262 1.00 85.62 155 LEU A C 1
ATOM 1175 O O . LEU A 1 155 ? 35.689 -3.452 -59.999 1.00 85.62 155 LEU A O 1
ATOM 1179 N N . TYR A 1 156 ? 36.382 -1.877 -58.559 1.00 84.12 156 TYR A N 1
ATOM 1180 C CA . TYR A 1 156 ? 35.174 -1.056 -58.659 1.00 84.12 156 TYR A CA 1
ATOM 1181 C C . TYR A 1 156 ? 34.991 -0.457 -60.062 1.00 84.12 156 TYR A C 1
ATOM 1183 O O . TYR A 1 156 ? 33.870 -0.398 -60.561 1.00 84.12 156 TYR A O 1
ATOM 1191 N N . GLU A 1 157 ? 36.084 -0.033 -60.702 1.00 84.19 157 GLU A N 1
ATOM 1192 C CA . GLU A 1 157 ? 36.056 0.586 -62.035 1.00 84.19 157 GLU A CA 1
ATOM 1193 C C . GLU A 1 157 ? 35.910 -0.447 -63.165 1.00 84.19 157 GLU A C 1
ATOM 1195 O O . GLU A 1 157 ? 35.317 -0.144 -64.197 1.00 84.19 157 GLU A O 1
ATOM 1200 N N . GLN A 1 158 ? 36.424 -1.666 -62.969 1.00 87.88 158 GLN A N 1
ATOM 1201 C CA . GLN A 1 158 ? 36.451 -2.715 -63.996 1.00 87.88 158 GLN A CA 1
ATOM 1202 C C . GLN A 1 158 ? 35.271 -3.692 -63.898 1.00 87.88 158 GLN A C 1
ATOM 1204 O O . GLN A 1 158 ? 34.716 -4.089 -64.920 1.00 87.88 158 GLN A O 1
ATOM 1209 N N . GLU A 1 159 ? 34.872 -4.084 -62.683 1.00 90.00 159 GLU A N 1
ATOM 1210 C CA . GLU A 1 159 ? 33.855 -5.117 -62.438 1.00 90.00 159 GLU A CA 1
ATOM 1211 C C . GLU A 1 159 ? 32.924 -4.744 -61.259 1.00 90.00 159 GLU A C 1
ATOM 1213 O O . GLU A 1 159 ? 33.011 -5.327 -60.168 1.00 90.00 159 GLU A O 1
ATOM 1218 N N . PRO A 1 160 ? 31.975 -3.807 -61.459 1.00 84.50 160 PRO A N 1
ATOM 1219 C CA . PRO A 1 160 ? 31.117 -3.279 -60.390 1.00 84.50 160 PRO A CA 1
ATOM 1220 C C . PRO A 1 160 ? 30.311 -4.347 -59.633 1.00 84.50 160 PRO A C 1
ATOM 1222 O O . PRO A 1 160 ? 30.106 -4.240 -58.423 1.00 84.50 160 PRO A O 1
ATOM 1225 N N . GLU A 1 161 ? 29.880 -5.405 -60.325 1.00 88.00 161 GLU A N 1
ATOM 1226 C CA . GLU A 1 161 ? 29.113 -6.503 -59.725 1.00 88.00 161 GLU A CA 1
ATOM 1227 C C . GLU A 1 161 ? 29.969 -7.389 -58.808 1.00 88.00 161 GLU A C 1
ATOM 1229 O O . GLU A 1 161 ? 29.526 -7.763 -57.721 1.00 88.00 161 GLU A O 1
ATOM 1234 N N . ARG A 1 162 ? 31.234 -7.659 -59.168 1.00 86.88 162 ARG A N 1
ATOM 1235 C CA . ARG A 1 162 ? 32.171 -8.347 -58.262 1.00 86.88 162 ARG A CA 1
ATOM 1236 C C . ARG A 1 162 ? 32.491 -7.493 -57.046 1.00 86.88 162 ARG A C 1
ATOM 1238 O O . ARG A 1 162 ? 32.536 -8.002 -55.928 1.00 86.88 162 ARG A O 1
ATOM 1245 N N . PHE A 1 163 ? 32.670 -6.191 -57.242 1.00 89.06 163 PHE A N 1
ATOM 1246 C CA . PHE A 1 163 ? 32.894 -5.273 -56.135 1.00 89.06 163 PHE A CA 1
ATOM 1247 C C . PHE A 1 163 ? 31.702 -5.248 -55.159 1.00 89.06 163 PHE A C 1
ATOM 1249 O O . PHE A 1 163 ? 31.908 -5.288 -53.946 1.00 89.06 163 PHE A O 1
ATOM 1256 N N . ARG A 1 164 ? 30.456 -5.268 -55.660 1.00 88.69 164 ARG A N 1
ATOM 1257 C CA . ARG A 1 164 ? 29.248 -5.395 -54.822 1.00 88.69 164 ARG A CA 1
ATOM 1258 C C . ARG A 1 164 ? 29.247 -6.663 -53.974 1.00 88.69 164 ARG A C 1
ATOM 1260 O O . ARG A 1 164 ? 28.947 -6.587 -52.788 1.00 88.69 164 ARG A O 1
ATOM 1267 N N . GLN A 1 165 ? 29.622 -7.806 -54.546 1.00 89.25 165 GLN A N 1
ATOM 1268 C CA . GLN A 1 165 ? 29.713 -9.065 -53.799 1.00 89.25 165 GLN A CA 1
ATOM 1269 C C . GLN A 1 165 ? 30.741 -8.979 -52.665 1.00 89.25 165 GLN A C 1
ATOM 1271 O O . GLN A 1 165 ? 30.460 -9.406 -51.546 1.00 89.25 165 GLN A O 1
ATOM 1276 N N . VAL A 1 166 ? 31.905 -8.371 -52.924 1.00 88.88 166 VAL A N 1
ATOM 1277 C CA . VAL A 1 166 ? 32.935 -8.146 -51.89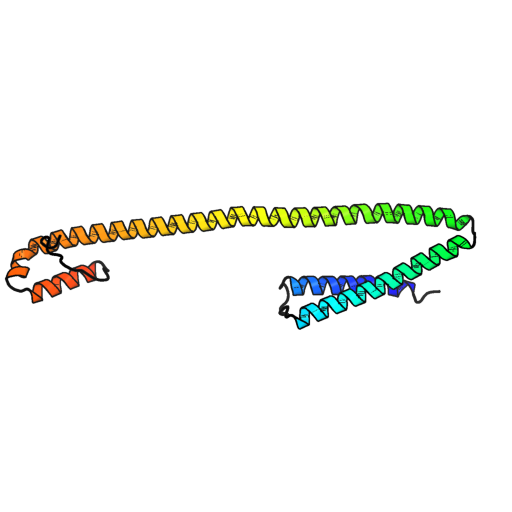8 1.00 88.88 166 VAL A CA 1
ATOM 1278 C C . VAL A 1 166 ? 32.441 -7.182 -50.819 1.00 88.88 166 VAL A C 1
ATOM 1280 O O . VAL A 1 166 ? 32.630 -7.453 -49.636 1.00 88.88 166 VAL A O 1
ATOM 1283 N N . LEU A 1 167 ? 31.762 -6.097 -51.198 1.00 89.50 167 LEU A N 1
ATOM 1284 C CA . LEU A 1 167 ? 31.160 -5.141 -50.269 1.00 89.50 167 LEU A CA 1
ATOM 1285 C C . LEU A 1 167 ? 30.156 -5.829 -49.327 1.00 89.50 167 LEU A C 1
ATOM 1287 O O . LEU A 1 167 ? 30.239 -5.670 -48.109 1.00 89.50 167 LEU A O 1
ATOM 1291 N N . THR A 1 168 ? 29.249 -6.639 -49.876 1.00 89.88 168 THR A N 1
ATOM 1292 C CA . THR A 1 168 ? 28.262 -7.394 -49.094 1.00 89.88 168 THR A CA 1
ATOM 1293 C C . THR A 1 168 ? 28.921 -8.453 -48.208 1.00 89.88 168 THR A C 1
ATOM 1295 O O . THR A 1 168 ? 28.538 -8.597 -47.048 1.00 89.88 168 THR A O 1
ATOM 1298 N N . ALA A 1 169 ? 29.944 -9.156 -48.702 1.00 89.44 169 ALA A N 1
ATOM 1299 C CA . ALA A 1 169 ? 30.693 -10.130 -47.909 1.00 89.44 169 ALA A CA 1
ATOM 1300 C C . ALA A 1 169 ? 31.427 -9.468 -46.729 1.00 89.44 169 ALA A C 1
ATOM 1302 O O . ALA A 1 169 ? 31.410 -9.991 -45.617 1.00 89.44 169 ALA A O 1
ATOM 1303 N N . GLN A 1 170 ? 32.022 -8.292 -46.944 1.00 89.75 170 GLN A N 1
ATOM 1304 C CA . GLN A 1 170 ? 32.700 -7.508 -45.907 1.00 89.75 170 GLN A CA 1
ATOM 1305 C C . GLN A 1 170 ? 31.737 -7.039 -44.803 1.00 89.75 170 GLN A C 1
ATOM 1307 O O . GLN A 1 170 ? 32.115 -7.063 -43.630 1.00 89.75 170 GLN A O 1
ATOM 1312 N N . ALA A 1 171 ? 30.501 -6.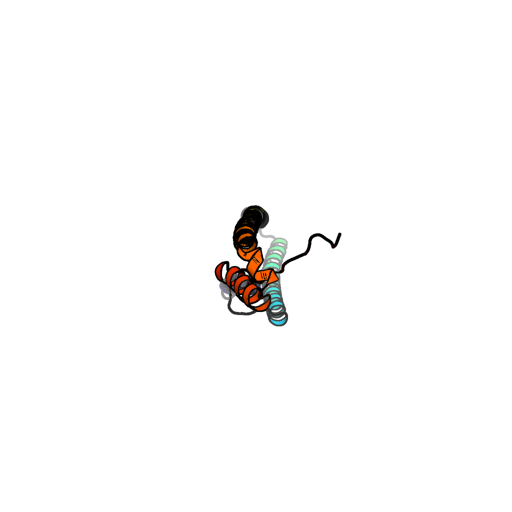666 -45.162 1.00 90.12 171 ALA A N 1
ATOM 1313 C CA . ALA A 1 171 ? 29.448 -6.318 -44.206 1.00 90.12 171 ALA A CA 1
ATOM 1314 C C . ALA A 1 171 ? 28.963 -7.540 -43.405 1.00 90.12 171 ALA A C 1
ATOM 1316 O O . ALA A 1 171 ? 28.853 -7.469 -42.181 1.00 90.12 171 ALA A O 1
ATOM 1317 N N . ALA A 1 172 ? 28.743 -8.675 -44.078 1.00 89.38 172 ALA A N 1
ATOM 1318 C CA . ALA A 1 172 ? 28.306 -9.916 -43.441 1.00 89.38 172 ALA A CA 1
ATOM 1319 C C . ALA A 1 172 ? 29.341 -10.460 -42.441 1.00 89.38 172 ALA A C 1
ATOM 1321 O O . ALA A 1 172 ? 28.978 -10.847 -41.334 1.00 89.38 172 ALA A O 1
ATOM 1322 N N . LEU A 1 173 ? 30.634 -10.429 -42.791 1.00 89.50 173 LEU A N 1
ATOM 1323 C CA . LEU A 1 173 ? 31.728 -10.869 -41.912 1.00 89.50 173 LEU A CA 1
ATOM 1324 C C . LEU A 1 173 ? 31.833 -10.054 -40.616 1.00 89.50 173 LEU A C 1
ATOM 1326 O O . LEU A 1 173 ? 32.295 -10.572 -39.604 1.00 89.50 173 LEU A O 1
ATOM 1330 N N . ARG A 1 174 ? 31.407 -8.788 -40.647 1.00 88.31 174 ARG A N 1
ATOM 1331 C CA . ARG A 1 174 ? 31.425 -7.866 -39.500 1.00 88.31 174 ARG A CA 1
ATOM 1332 C C . ARG A 1 174 ? 30.066 -7.751 -38.811 1.00 88.31 174 ARG A C 1
ATOM 1334 O O . ARG A 1 174 ? 29.860 -6.872 -37.985 1.00 88.31 174 ARG A O 1
ATOM 1341 N N . ASN A 1 175 ? 29.126 -8.634 -39.158 1.00 88.19 175 ASN A N 1
ATOM 1342 C CA . ASN A 1 175 ? 27.784 -8.668 -38.585 1.00 88.19 175 ASN A CA 1
ATOM 1343 C C . ASN A 1 175 ? 27.023 -7.329 -38.725 1.00 88.19 175 ASN A C 1
ATOM 1345 O O . ASN A 1 175 ? 26.156 -7.002 -37.911 1.00 88.19 175 ASN A O 1
ATOM 1349 N N . LEU A 1 176 ? 27.356 -6.547 -39.758 1.00 87.94 176 LEU A N 1
ATOM 1350 C CA . LEU A 1 176 ? 26.701 -5.281 -40.057 1.00 87.94 176 LEU A CA 1
ATOM 1351 C C . LEU A 1 176 ? 25.390 -5.565 -40.806 1.00 87.94 176 LEU A C 1
ATOM 1353 O O . LEU A 1 176 ? 25.402 -6.303 -41.792 1.00 87.94 176 LEU A O 1
ATOM 1357 N N . PRO A 1 177 ? 24.256 -4.963 -40.399 1.00 84.50 177 PRO A N 1
ATOM 1358 C CA . PRO A 1 177 ? 22.959 -5.215 -41.031 1.00 84.50 177 PRO A CA 1
ATOM 1359 C C . PRO A 1 177 ? 22.878 -4.700 -42.478 1.00 84.50 177 PRO A C 1
ATOM 1361 O O . PRO A 1 177 ? 21.994 -5.101 -43.230 1.00 84.50 177 PRO A O 1
ATOM 1364 N N . GLY A 1 178 ? 23.794 -3.817 -42.882 1.00 86.12 178 GLY A N 1
ATOM 1365 C CA . GLY A 1 178 ? 23.911 -3.325 -44.248 1.00 86.12 178 GLY A CA 1
ATOM 1366 C C . GLY A 1 178 ? 25.126 -2.418 -44.424 1.00 86.12 178 GLY A C 1
ATOM 1367 O O . GLY A 1 178 ? 25.719 -1.950 -43.453 1.00 86.12 178 GLY A O 1
ATOM 1368 N N . SER A 1 179 ? 25.490 -2.159 -45.678 1.00 87.19 179 SER A N 1
ATOM 1369 C CA . SER A 1 179 ? 26.576 -1.251 -46.053 1.00 87.19 179 SER A CA 1
ATOM 1370 C C . SER A 1 179 ? 26.212 -0.498 -47.326 1.00 87.19 179 SER A C 1
ATOM 1372 O O . SER A 1 179 ? 25.693 -1.100 -48.267 1.00 87.19 179 SER A O 1
ATOM 1374 N N . MET A 1 180 ? 26.534 0.790 -47.387 1.00 86.12 180 MET A N 1
ATOM 1375 C CA . MET A 1 180 ? 26.314 1.624 -48.565 1.00 86.12 180 MET A CA 1
ATOM 1376 C C . MET A 1 180 ? 27.533 2.514 -48.799 1.00 86.12 180 MET A C 1
ATOM 1378 O O . MET A 1 180 ? 28.120 3.030 -47.851 1.00 86.12 180 MET A O 1
ATOM 1382 N N . LEU A 1 181 ? 27.904 2.698 -50.064 1.00 84.38 181 LEU A N 1
ATOM 1383 C CA . LEU A 1 181 ? 28.899 3.686 -50.470 1.00 84.38 181 LEU A CA 1
ATOM 1384 C C . LEU A 1 181 ? 28.193 4.997 -50.789 1.00 84.38 181 LEU A C 1
ATOM 1386 O O . LEU A 1 181 ? 27.285 5.028 -51.619 1.00 84.38 181 LEU A O 1
ATOM 1390 N N . ILE A 1 182 ? 28.628 6.067 -50.136 1.00 83.25 182 ILE A N 1
ATOM 1391 C CA . ILE A 1 182 ? 28.135 7.421 -50.371 1.00 83.25 182 ILE A CA 1
ATOM 1392 C C . ILE A 1 182 ? 29.245 8.189 -51.076 1.00 83.25 182 ILE A C 1
ATOM 1394 O O . ILE A 1 182 ? 30.394 8.194 -50.631 1.00 83.25 182 ILE A O 1
ATOM 1398 N N . ARG A 1 183 ? 28.908 8.810 -52.203 1.00 79.62 183 ARG A N 1
ATOM 1399 C CA . ARG A 1 183 ? 29.827 9.678 -52.928 1.00 79.62 183 ARG A CA 1
ATOM 1400 C C . ARG A 1 183 ? 29.828 11.055 -52.254 1.00 79.62 183 ARG A C 1
ATOM 1402 O O . ARG A 1 183 ? 28.783 11.548 -51.849 1.00 79.62 183 ARG A O 1
ATOM 1409 N N . HIS A 1 184 ? 31.007 11.648 -52.095 1.00 72.75 184 HIS A N 1
ATOM 1410 C CA . HIS A 1 184 ? 31.203 12.913 -51.370 1.00 72.75 184 HIS A CA 1
ATOM 1411 C C . HIS A 1 184 ? 30.618 14.147 -52.109 1.00 72.75 184 HIS A C 1
ATOM 1413 O O . HIS A 1 184 ? 30.723 15.266 -51.625 1.00 72.75 184 HIS A O 1
ATOM 1419 N N . ASP A 1 185 ? 30.010 13.985 -53.285 1.00 65.62 185 ASP A N 1
ATOM 1420 C CA . ASP A 1 185 ? 29.492 15.064 -54.142 1.00 65.62 185 ASP A CA 1
ATOM 1421 C C . ASP A 1 185 ? 28.006 15.408 -53.913 1.00 65.62 185 ASP A C 1
ATOM 1423 O O . ASP A 1 185 ? 27.415 16.141 -54.702 1.00 65.62 185 ASP A O 1
ATOM 1427 N N . LEU A 1 186 ? 27.405 14.926 -52.822 1.00 54.53 186 LEU A N 1
ATOM 1428 C CA . LEU A 1 186 ? 26.054 15.295 -52.391 1.00 54.53 186 LEU A CA 1
ATOM 1429 C C . LEU A 1 186 ? 26.107 15.927 -50.991 1.00 54.53 186 LEU A C 1
ATOM 1431 O O . LEU A 1 186 ? 25.834 15.271 -49.985 1.00 54.53 186 LEU A O 1
ATOM 1435 N N . SER A 1 187 ? 26.482 17.208 -50.958 1.00 48.69 187 SER A N 1
ATOM 1436 C CA . SER A 1 187 ? 26.223 18.162 -49.870 1.00 48.69 187 SER A CA 1
ATOM 1437 C C . SER A 1 187 ? 25.446 19.347 -50.419 1.00 48.69 187 SER A C 1
ATOM 1439 O O . SER A 1 187 ? 25.942 19.899 -51.430 1.00 48.69 187 SER A O 1
#

Sequence (187 aa):
MTAFGWFAPLMVVLALVSALFTFLILMGLTPIVPTHEVVIGLLAGNAFAIAVLSTMVGREVWRIARARARGRAAARLHVRIVSLFAIVAVVPAILVAVVASLTLDRGLDRWFSIRTREIVASAVQVAQTYVREHALAIRGDALAMSADLSRLKPLYEQEPERFRQVLTAQAALRNLPGSMLIRHDLS